Protein AF-A0A4V2X483-F1 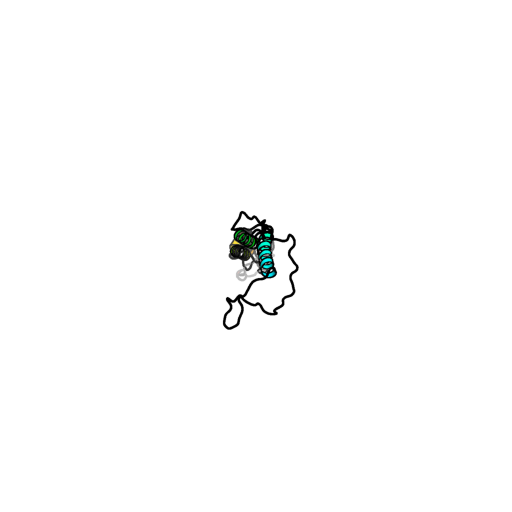(afdb_monomer)

pLDDT: mean 90.77, std 6.67, range [61.66, 98.62]

Foldseek 3Di:
DDPDDDPVDDPDDDDDDDDPDPDDDDADCDDPPGDGDDDDPNNVVVVVVVQVVLLVCQVHDDDPVDPCSSVVSVVSVVVQPDQAEDLDDDDDPRHDHDPNNVVVVVVVVVPDDDVVCVCVPPPDVPVVCVVVVCPVVVVCVVPDDDQPDDDPPHGPPDDDDDDPCNVAPDEAEDDPPDDPVVPPDDHHYDHPDDD

Organism: NCBI:txid2100167

Sequence (195 aa):
MFGLDNPSGVSVMPPITPASNPTPLWFTNGGAGLAVSYPGQEWFNIVQAELLAVLQEAGVKPDKSKLNQLAVAIKSIAAERGIELTDKLGNSSALAASQKLVSEVNDNANSKLAKSQNGADIPDKNAFVKNLGLVETVNKANNAVPSSRKINGKALSGDVNITSQDIFDEPITIPDKADLNTYRTGGIYYQPSSA

Mean predicted aligned error: 12.52 Å

Radius of gyration: 53.99 Å; Cα contacts (8 Å, |Δi|>4): 132; chains: 1; bounding box: 121×32×142 Å

Solvent-accessible surface area (backbone atoms only — not comparable to full-atom values): 12794 Å² total; per-residue (Å²): 78,52,75,85,87,53,92,89,55,73,100,61,85,74,86,82,76,80,82,88,58,99,61,93,81,77,87,43,89,39,58,99,88,45,69,62,60,75,86,55,71,65,56,55,51,48,55,50,49,54,58,43,46,49,18,54,77,39,70,43,79,66,40,81,91,47,94,54,44,64,63,52,14,54,53,46,46,57,53,75,72,47,72,47,69,31,78,65,92,80,86,64,92,71,51,43,78,27,71,68,36,53,49,52,54,50,52,57,56,68,73,50,85,53,77,90,51,74,63,70,76,50,90,54,59,66,61,49,38,47,76,71,66,40,54,63,56,52,53,50,59,78,69,52,81,57,68,86,43,58,61,96,86,43,56,66,75,58,90,79,88,83,54,71,73,78,78,33,68,83,68,44,76,50,61,91,93,62,64,70,90,73,68,80,70,92,69,50,71,47,61,96,66,88,130

Secondary structure (DSSP, 8-state):
-----STT--SSPPPPPPPS-SS-------BTTBPPP---HHHHHHHHHHHHHHHHHTTPPP-TT-S-HHHHHHHHHHHHT--EEESS----SSEEEPHHHHHHHHHHHHTSPPGGGTTTT-S-HHHHHHHTT-HHHHHHHHTPPPTT-EETTEESSS-----GGGTSPSPEEPPTT--GGG--S-S-EE-S---

Nearest PDB structures (foldseek):
  5yvq-assembly1_A  TM=8.097E-01  e=3.804E-03  Muvirus mu

Structure (mmCIF, N/CA/C/O backbone):
data_AF-A0A4V2X483-F1
#
_entry.id   AF-A0A4V2X483-F1
#
loop_
_atom_site.group_PDB
_atom_site.id
_atom_site.type_symbol
_atom_site.label_atom_id
_atom_site.label_alt_id
_atom_site.label_comp_id
_atom_site.label_asym_id
_atom_site.label_entity_id
_atom_site.label_seq_id
_atom_site.pdbx_PDB_ins_code
_atom_site.Cartn_x
_atom_site.Cartn_y
_atom_site.Cartn_z
_atom_site.occupancy
_atom_site.B_iso_or_equiv
_atom_site.auth_seq_id
_atom_site.auth_comp_id
_atom_site.auth_asym_id
_atom_site.auth_atom_id
_atom_site.pdbx_PDB_model_num
ATOM 1 N N . MET A 1 1 ? 21.240 8.396 -38.901 1.00 75.88 1 MET A N 1
ATOM 2 C CA . MET A 1 1 ? 22.440 8.278 -39.732 1.00 75.88 1 MET A CA 1
ATOM 3 C C . MET A 1 1 ? 22.017 7.512 -40.960 1.00 75.88 1 MET A C 1
ATOM 5 O O . MET A 1 1 ? 21.337 6.512 -40.793 1.00 75.88 1 MET A O 1
ATOM 9 N N . PHE A 1 2 ? 22.317 8.009 -42.154 1.00 84.12 2 PHE A N 1
ATOM 10 C CA . PHE A 1 2 ? 22.067 7.267 -43.390 1.00 84.12 2 PHE A CA 1
ATOM 11 C C . PHE A 1 2 ? 23.286 6.378 -43.695 1.00 84.12 2 PHE A C 1
ATOM 13 O O . PHE A 1 2 ? 24.373 6.667 -43.193 1.00 84.12 2 PHE A O 1
ATOM 20 N N . GLY A 1 3 ? 23.106 5.290 -44.446 1.00 84.50 3 GLY A N 1
ATOM 21 C CA . GLY A 1 3 ? 24.227 4.437 -44.865 1.00 84.50 3 GLY A CA 1
ATOM 22 C C . GLY A 1 3 ? 25.109 5.106 -45.925 1.00 84.50 3 GLY A C 1
ATOM 23 O O . GLY A 1 3 ? 24.856 6.243 -46.325 1.00 84.50 3 GLY A O 1
ATOM 24 N N . LEU A 1 4 ? 26.131 4.395 -46.404 1.00 89.31 4 LEU A N 1
ATOM 25 C CA . LEU A 1 4 ? 26.930 4.811 -47.561 1.00 89.31 4 LEU A CA 1
ATOM 26 C C . LEU A 1 4 ? 26.023 5.117 -48.774 1.00 89.31 4 LEU A C 1
ATOM 28 O O . LEU A 1 4 ? 25.390 4.218 -49.319 1.00 89.31 4 LEU A O 1
ATOM 32 N N . ASP A 1 5 ? 25.972 6.387 -49.189 1.00 88.44 5 ASP A N 1
ATOM 33 C CA . ASP A 1 5 ? 25.087 6.903 -50.251 1.00 88.44 5 ASP A CA 1
ATOM 34 C C . ASP A 1 5 ? 25.893 7.376 -51.464 1.00 88.44 5 ASP A C 1
ATOM 36 O O . ASP A 1 5 ? 25.952 8.565 -51.785 1.00 88.44 5 ASP A O 1
ATOM 40 N N . ASN A 1 6 ? 26.611 6.452 -52.097 1.00 89.75 6 ASN A N 1
ATOM 41 C CA . ASN A 1 6 ? 27.350 6.726 -53.324 1.00 89.75 6 ASN A CA 1
ATOM 42 C C . ASN A 1 6 ? 27.484 5.453 -54.188 1.00 89.75 6 ASN A C 1
ATOM 44 O O . ASN A 1 6 ? 27.211 4.349 -53.708 1.00 89.75 6 ASN A O 1
ATOM 48 N N . PRO A 1 7 ? 27.922 5.574 -55.458 1.00 92.94 7 PRO A N 1
ATOM 49 C CA . PRO A 1 7 ? 28.017 4.434 -56.373 1.00 92.94 7 PRO A CA 1
ATOM 50 C C . PRO A 1 7 ? 29.022 3.340 -55.984 1.00 92.94 7 PRO A C 1
ATOM 52 O O . PRO A 1 7 ? 29.063 2.318 -56.660 1.00 92.94 7 PRO A O 1
ATOM 55 N N . SER A 1 8 ? 29.845 3.528 -54.944 1.00 91.12 8 SER A N 1
ATOM 56 C CA . SER A 1 8 ? 30.760 2.481 -54.472 1.00 91.12 8 SER A CA 1
ATOM 57 C C . SER A 1 8 ? 30.125 1.550 -53.436 1.00 91.12 8 SER A C 1
ATOM 59 O O . SER A 1 8 ? 30.782 0.618 -52.978 1.00 91.12 8 SER A O 1
ATOM 61 N N . GLY A 1 9 ? 28.884 1.815 -53.015 1.00 88.31 9 GLY A N 1
ATOM 62 C CA . GLY A 1 9 ? 28.139 0.950 -52.106 1.00 88.31 9 GLY A CA 1
ATOM 63 C C . GLY A 1 9 ? 27.562 -0.290 -52.791 1.00 88.31 9 GLY A C 1
ATOM 64 O O . GLY A 1 9 ? 27.295 -0.302 -53.990 1.00 88.31 9 GLY A O 1
ATOM 65 N N . VAL A 1 10 ? 27.327 -1.334 -51.996 1.00 90.75 10 VAL A N 1
ATOM 66 C CA . VAL A 1 10 ? 26.599 -2.545 -52.403 1.00 90.75 10 VAL A CA 1
ATOM 67 C C . VAL A 1 10 ? 25.255 -2.611 -51.677 1.00 90.75 10 VAL A C 1
ATOM 69 O O . VAL A 1 10 ? 25.136 -2.159 -50.540 1.00 90.75 10 VAL A O 1
ATOM 72 N N . SER A 1 11 ? 24.229 -3.172 -52.323 1.00 86.88 11 SER A N 1
ATOM 73 C CA . SER A 1 11 ? 22.850 -3.188 -51.803 1.00 86.88 11 SER A CA 1
ATOM 74 C C . SER A 1 11 ? 22.588 -4.236 -50.717 1.00 86.88 11 SER A C 1
ATOM 76 O O . SER A 1 11 ? 21.537 -4.210 -50.082 1.00 86.88 11 SER A O 1
ATOM 78 N N . VAL A 1 12 ? 23.515 -5.172 -50.516 1.00 88.44 12 VAL A N 1
ATOM 79 C CA . VAL A 1 12 ? 23.430 -6.239 -49.512 1.00 88.44 12 VAL A CA 1
ATOM 80 C C . VAL A 1 12 ? 24.715 -6.224 -48.700 1.00 88.44 12 VAL A C 1
ATOM 82 O O . VAL A 1 12 ? 25.801 -6.163 -49.277 1.00 88.44 12 VAL A O 1
ATOM 85 N N . MET A 1 13 ? 24.597 -6.277 -47.370 1.00 88.88 13 MET A N 1
ATOM 86 C CA . MET A 1 13 ? 25.761 -6.347 -46.488 1.00 88.88 13 MET A CA 1
ATOM 87 C C . MET A 1 13 ? 26.577 -7.611 -46.813 1.00 88.88 13 MET A C 1
ATOM 89 O O . MET A 1 13 ? 26.014 -8.709 -46.778 1.00 88.88 13 MET A O 1
ATOM 93 N N . PRO A 1 14 ? 27.879 -7.485 -47.136 1.00 92.00 14 PRO A N 1
ATOM 94 C CA . PRO A 1 14 ? 28.738 -8.643 -47.345 1.00 92.00 14 PRO A CA 1
ATOM 95 C C . PRO A 1 14 ? 28.793 -9.541 -46.096 1.00 92.00 14 PRO A C 1
ATOM 97 O O . PRO A 1 14 ? 28.658 -9.025 -44.983 1.00 92.00 14 PRO A O 1
ATOM 100 N N . PRO A 1 15 ? 29.023 -10.859 -46.249 1.00 90.56 15 PRO A N 1
ATOM 101 C CA . PRO A 1 15 ? 29.150 -11.772 -45.114 1.00 90.56 15 PRO A CA 1
ATOM 102 C C . PRO A 1 15 ? 30.237 -11.324 -44.128 1.00 90.56 15 PRO A C 1
ATOM 104 O O . PRO A 1 15 ? 31.311 -10.903 -44.554 1.00 90.56 15 PRO A O 1
ATOM 107 N N . ILE A 1 16 ? 29.962 -11.452 -42.826 1.00 87.94 16 ILE A N 1
ATOM 108 C CA . ILE A 1 16 ? 30.952 -11.231 -41.763 1.00 87.94 16 ILE A CA 1
ATOM 109 C C . ILE A 1 16 ? 31.746 -12.525 -41.571 1.00 87.94 16 ILE A C 1
ATOM 111 O O . ILE A 1 16 ? 31.166 -13.588 -41.334 1.00 87.94 16 ILE A O 1
ATOM 115 N N . THR A 1 17 ? 33.066 -12.444 -41.683 1.00 88.50 17 THR A N 1
ATOM 116 C CA . THR A 1 17 ? 33.975 -13.568 -41.459 1.00 88.50 17 THR A CA 1
ATOM 117 C C . THR A 1 17 ? 34.169 -13.855 -39.961 1.00 88.50 17 THR A C 1
ATOM 119 O O . THR A 1 17 ? 33.979 -12.970 -39.122 1.00 88.50 17 THR A O 1
ATOM 122 N N . PRO A 1 18 ? 34.520 -15.098 -39.571 1.00 85.94 18 PRO A N 1
ATOM 123 C CA . PRO A 1 18 ? 34.780 -15.429 -38.172 1.00 85.94 18 PRO A CA 1
ATOM 124 C C . PRO A 1 18 ? 35.914 -14.597 -37.561 1.00 85.94 18 PRO A C 1
ATOM 126 O O . PRO A 1 18 ? 36.892 -14.256 -38.230 1.00 85.94 18 PRO A O 1
ATOM 129 N N . ALA A 1 19 ? 35.815 -14.332 -36.255 1.00 83.50 19 ALA A N 1
ATOM 130 C CA . ALA A 1 19 ? 36.838 -13.597 -35.522 1.00 83.50 19 ALA A CA 1
ATOM 131 C C . ALA A 1 19 ? 38.208 -14.279 -35.666 1.00 83.50 19 ALA A C 1
ATOM 133 O O . ALA A 1 19 ? 38.403 -15.418 -35.247 1.00 83.50 19 ALA A O 1
ATOM 134 N N . SER A 1 20 ? 39.163 -13.560 -36.255 1.00 83.12 20 SER A N 1
ATOM 135 C CA . SER A 1 20 ? 40.529 -14.061 -36.456 1.00 83.12 20 SER A CA 1
ATOM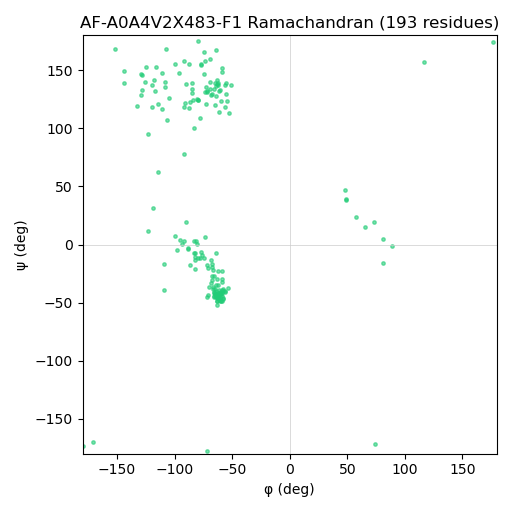 136 C C . SER A 1 20 ? 41.412 -13.906 -35.212 1.00 83.12 20 SER A C 1
ATOM 138 O O . SER A 1 20 ? 42.407 -14.610 -35.077 1.00 83.12 20 SER A O 1
ATOM 140 N N . ASN A 1 21 ? 41.051 -13.000 -34.295 1.00 85.00 21 ASN A N 1
ATOM 141 C CA . ASN A 1 21 ? 41.757 -12.775 -33.035 1.00 85.00 21 ASN A CA 1
ATOM 142 C C . ASN A 1 21 ? 40.828 -13.105 -31.854 1.00 85.00 21 ASN A C 1
ATOM 144 O O . ASN A 1 21 ? 39.698 -12.616 -31.831 1.00 85.00 21 ASN A O 1
ATOM 148 N N . PRO A 1 22 ? 41.284 -13.883 -30.856 1.00 85.06 22 PRO A N 1
ATOM 149 C CA . PRO A 1 22 ? 40.487 -14.216 -29.672 1.00 85.06 22 PRO A CA 1
ATOM 150 C C . PRO A 1 22 ? 40.357 -13.044 -28.685 1.00 85.06 22 PRO A C 1
ATOM 152 O O . PRO A 1 22 ? 39.556 -13.107 -27.755 1.00 85.06 22 PRO A O 1
ATOM 155 N N . THR A 1 23 ? 41.141 -11.979 -28.869 1.00 87.56 23 THR A N 1
ATOM 156 C CA . THR A 1 23 ? 41.127 -10.765 -28.049 1.00 87.56 23 THR A CA 1
ATOM 157 C C . THR A 1 23 ? 41.011 -9.513 -28.927 1.00 87.56 23 THR A C 1
ATOM 159 O O . THR A 1 23 ? 41.544 -9.494 -30.041 1.00 87.56 23 THR A O 1
ATOM 162 N N . PRO A 1 24 ? 40.335 -8.448 -28.452 1.00 89.19 24 PRO A N 1
ATOM 163 C CA . PRO A 1 24 ? 40.265 -7.185 -29.180 1.00 89.19 24 PRO A CA 1
ATOM 164 C C . PRO A 1 24 ? 41.648 -6.557 -29.384 1.00 89.19 24 PRO A C 1
ATOM 166 O O . PRO A 1 24 ? 42.423 -6.413 -28.436 1.00 89.19 24 PRO A O 1
ATOM 169 N N . LEU A 1 25 ? 41.930 -6.141 -30.619 1.00 89.12 25 LEU A N 1
ATOM 170 C CA . LEU A 1 25 ? 43.090 -5.319 -30.965 1.00 89.12 25 LEU A CA 1
ATOM 171 C C . LEU A 1 25 ? 42.673 -3.849 -31.092 1.00 89.12 25 LEU A C 1
ATOM 173 O O . LEU A 1 25 ? 41.520 -3.544 -31.397 1.00 89.12 25 LEU A O 1
ATOM 177 N N . TRP A 1 26 ? 43.626 -2.941 -30.890 1.00 90.06 26 TRP A N 1
ATOM 178 C CA . TRP A 1 26 ? 43.411 -1.492 -30.934 1.00 90.06 26 TRP A CA 1
ATOM 179 C C . TRP A 1 26 ? 44.210 -0.851 -32.070 1.00 90.06 26 TRP A C 1
ATOM 181 O O . TRP A 1 26 ? 45.256 -1.367 -32.467 1.00 90.06 26 TRP A O 1
ATOM 191 N N . PHE A 1 27 ? 43.729 0.285 -32.584 1.00 92.75 27 PHE A N 1
ATOM 192 C CA . PHE A 1 27 ? 44.427 1.036 -33.629 1.00 92.75 27 PHE A CA 1
ATOM 193 C C . PHE A 1 27 ? 45.791 1.548 -33.139 1.00 92.75 27 PHE A C 1
ATOM 195 O O . PHE A 1 27 ? 45.907 2.072 -32.032 1.00 92.75 27 PHE A O 1
ATOM 202 N N . THR A 1 28 ? 46.809 1.451 -33.995 1.00 92.50 28 THR A N 1
ATOM 203 C CA . THR A 1 28 ? 48.135 2.045 -33.799 1.00 92.50 28 THR A CA 1
ATOM 204 C C . THR A 1 28 ? 48.547 2.875 -35.017 1.00 92.50 28 THR A C 1
ATOM 206 O O . THR A 1 28 ? 48.259 2.515 -36.160 1.00 92.50 28 THR A O 1
ATOM 209 N N . ASN A 1 29 ? 49.278 3.966 -34.771 1.00 92.19 29 ASN A N 1
ATOM 210 C CA . ASN A 1 29 ? 49.939 4.765 -35.811 1.00 92.19 29 ASN A CA 1
ATOM 211 C C . ASN A 1 29 ? 51.184 4.063 -36.394 1.00 92.19 29 ASN A C 1
ATOM 213 O O . ASN A 1 29 ? 51.929 4.669 -37.161 1.00 92.19 29 ASN A O 1
ATOM 217 N N . GLY A 1 30 ? 51.435 2.806 -36.017 1.00 88.56 30 GLY A N 1
ATOM 218 C CA . GLY A 1 30 ? 52.672 2.097 -36.320 1.00 88.56 30 GLY A CA 1
ATOM 219 C C . GLY A 1 30 ? 53.847 2.578 -35.460 1.00 88.56 30 GLY A C 1
ATOM 220 O O . GLY A 1 30 ? 53.679 3.340 -34.507 1.00 88.56 30 GLY A O 1
ATOM 221 N N . GLY A 1 31 ? 55.050 2.106 -35.789 1.00 87.00 31 GLY A N 1
ATOM 222 C CA . GLY A 1 31 ? 56.294 2.426 -35.076 1.00 87.00 31 GLY A CA 1
ATOM 223 C C . GLY A 1 31 ? 56.946 1.200 -34.433 1.00 87.00 31 GLY A C 1
ATOM 224 O O . GLY A 1 31 ? 56.295 0.183 -34.219 1.00 87.00 31 GLY A O 1
ATOM 225 N N . ALA A 1 32 ? 58.260 1.272 -34.181 1.00 83.56 32 ALA A N 1
ATOM 226 C CA . ALA A 1 32 ? 59.061 0.167 -33.631 1.00 83.56 32 ALA A CA 1
ATOM 227 C C . ALA A 1 32 ? 58.853 -1.191 -34.350 1.00 83.56 32 ALA A C 1
ATOM 229 O O . ALA A 1 32 ? 58.812 -2.241 -33.717 1.00 83.56 32 ALA A O 1
ATOM 230 N N . GLY A 1 33 ? 58.703 -1.169 -35.681 1.00 86.25 33 GLY A N 1
ATOM 231 C CA . GLY A 1 33 ? 58.476 -2.367 -36.502 1.00 86.25 33 GLY A CA 1
ATOM 232 C C . GLY A 1 33 ? 57.007 -2.765 -36.697 1.00 86.25 33 GLY A C 1
ATOM 233 O O . GLY A 1 33 ? 56.739 -3.713 -37.429 1.00 86.25 33 GLY A O 1
ATOM 234 N N . LEU A 1 34 ? 56.052 -2.041 -36.106 1.00 88.62 34 LEU A N 1
ATOM 235 C CA . LEU A 1 34 ? 54.621 -2.245 -36.338 1.00 88.62 34 LEU A CA 1
ATOM 236 C C . LEU A 1 34 ? 54.116 -1.391 -37.506 1.00 88.62 34 LEU A C 1
ATOM 238 O O . LEU A 1 34 ? 54.456 -0.210 -37.626 1.00 88.62 34 LEU A O 1
ATOM 242 N N . ALA A 1 35 ? 53.268 -1.990 -38.341 1.00 90.81 35 ALA A N 1
ATOM 243 C CA . ALA A 1 35 ? 52.545 -1.289 -39.394 1.00 90.81 35 ALA A CA 1
ATOM 244 C C . ALA A 1 35 ? 51.407 -0.430 -38.818 1.00 90.81 35 ALA A C 1
ATOM 246 O O . ALA A 1 35 ? 50.902 -0.683 -37.723 1.00 90.81 35 ALA A O 1
ATOM 247 N N . VAL A 1 36 ? 50.988 0.573 -39.589 1.00 93.50 36 VAL A N 1
ATOM 248 C CA . VAL A 1 36 ? 49.792 1.373 -39.298 1.00 93.50 36 VAL A CA 1
ATOM 249 C C . VAL A 1 36 ? 48.553 0.481 -39.371 1.00 93.50 36 VAL A C 1
ATOM 251 O O . VAL A 1 36 ? 48.406 -0.316 -40.300 1.00 93.50 36 VAL A O 1
ATOM 254 N N . SER A 1 37 ? 47.640 0.629 -38.414 1.00 93.38 37 SER A N 1
ATOM 255 C CA . SER A 1 37 ? 46.343 -0.045 -38.464 1.00 93.38 37 SER A CA 1
ATOM 256 C C . SER A 1 37 ? 45.429 0.588 -39.513 1.00 93.38 37 SER A C 1
ATOM 258 O O . SER A 1 37 ? 45.280 1.807 -39.554 1.00 93.38 37 SER A O 1
ATOM 260 N N . TYR A 1 38 ? 44.746 -0.235 -40.307 1.00 89.31 38 TYR A N 1
ATOM 261 C CA . TYR A 1 38 ? 43.700 0.209 -41.226 1.00 89.31 38 TYR A CA 1
ATOM 262 C C . TYR A 1 38 ? 42.432 -0.639 -41.027 1.00 89.31 38 TYR A C 1
ATOM 264 O O . TYR A 1 38 ? 42.512 -1.869 -41.005 1.00 89.31 38 TYR A O 1
ATOM 272 N N . PRO A 1 39 ? 41.256 -0.018 -40.846 1.00 90.56 39 PRO A N 1
ATOM 273 C CA . PRO A 1 39 ? 39.997 -0.748 -40.757 1.00 90.56 39 PRO A CA 1
ATOM 274 C C . PRO A 1 39 ? 39.578 -1.274 -42.137 1.00 90.56 39 PRO A C 1
ATOM 276 O O . PRO A 1 39 ? 39.568 -0.538 -43.123 1.00 90.56 39 PRO A O 1
ATOM 279 N N . GLY A 1 40 ? 39.219 -2.556 -42.203 1.00 90.06 40 GLY A N 1
ATOM 280 C CA . GLY A 1 40 ? 38.626 -3.163 -43.396 1.00 90.06 40 GLY A CA 1
ATOM 281 C C . GLY A 1 40 ? 37.132 -2.855 -43.537 1.00 90.06 40 GLY A C 1
ATOM 282 O O . GLY A 1 40 ? 36.508 -2.287 -42.638 1.00 90.06 40 GLY A O 1
ATOM 283 N N . GLN A 1 41 ? 36.534 -3.293 -44.650 1.00 90.38 41 GLN A N 1
ATOM 284 C CA . GLN A 1 41 ? 35.101 -3.103 -44.921 1.00 90.38 41 GLN A CA 1
ATOM 285 C C . GLN A 1 41 ? 34.197 -3.625 -43.794 1.00 90.38 41 GLN A C 1
ATOM 287 O O . GLN A 1 41 ? 33.182 -3.007 -43.491 1.00 90.38 41 GLN A O 1
ATOM 292 N N . GLU A 1 42 ? 34.558 -4.746 -43.161 1.00 91.19 42 GLU A N 1
ATOM 293 C CA . GLU A 1 42 ? 33.745 -5.371 -42.115 1.00 91.19 42 GLU A CA 1
ATOM 294 C C . GLU A 1 42 ? 33.631 -4.458 -40.902 1.00 91.19 42 GLU A C 1
ATOM 296 O O . GLU A 1 42 ? 32.534 -4.258 -40.397 1.00 91.19 42 GLU A O 1
ATOM 301 N N . TRP A 1 43 ? 34.737 -3.831 -40.495 1.00 90.88 43 TRP A N 1
ATOM 302 C CA . TRP A 1 43 ? 34.749 -2.897 -39.373 1.00 90.88 43 TRP A CA 1
ATOM 303 C C . TRP A 1 43 ? 33.788 -1.729 -39.620 1.00 90.88 43 TRP A C 1
ATOM 305 O O . TRP A 1 43 ? 32.940 -1.430 -38.780 1.00 90.88 43 TRP A O 1
ATOM 315 N N . PHE A 1 44 ? 33.860 -1.108 -40.802 1.00 92.38 44 PHE A N 1
ATOM 316 C CA . PHE A 1 44 ? 32.975 0.004 -41.154 1.00 92.38 44 PHE A CA 1
ATOM 317 C C . PHE A 1 44 ? 31.513 -0.422 -41.274 1.00 92.38 44 PHE A C 1
ATOM 319 O O . PHE A 1 44 ? 30.632 0.282 -40.783 1.00 92.38 44 PHE A O 1
ATOM 326 N N . ASN A 1 45 ? 31.248 -1.577 -41.888 1.00 93.31 45 ASN A N 1
ATOM 327 C CA . ASN A 1 45 ? 29.890 -2.086 -42.045 1.00 93.31 45 ASN A CA 1
ATOM 328 C C . ASN A 1 45 ? 29.266 -2.458 -40.696 1.00 93.31 45 ASN A C 1
ATOM 330 O O . ASN A 1 45 ? 28.090 -2.173 -40.492 1.00 93.31 45 ASN A O 1
ATOM 334 N N . ILE A 1 46 ? 30.039 -3.033 -39.768 1.00 92.81 46 ILE A N 1
ATOM 335 C CA . ILE A 1 46 ? 29.587 -3.336 -38.403 1.00 92.81 46 ILE A CA 1
ATOM 336 C C . ILE A 1 46 ? 29.242 -2.041 -37.670 1.00 92.81 46 ILE A C 1
ATOM 338 O O . ILE A 1 46 ? 28.125 -1.903 -37.186 1.00 92.81 46 ILE A O 1
ATOM 342 N N . VAL A 1 47 ? 30.141 -1.051 -37.653 1.00 93.94 47 VAL A N 1
ATOM 343 C CA . VAL A 1 47 ? 29.865 0.243 -37.002 1.00 93.94 47 VAL A CA 1
ATOM 344 C C . VAL A 1 47 ? 28.638 0.924 -37.615 1.00 93.94 47 VAL A C 1
ATOM 346 O O . VAL A 1 47 ? 27.798 1.457 -36.891 1.00 93.94 47 VAL A O 1
ATOM 349 N N . GLN A 1 48 ? 28.491 0.883 -38.942 1.00 93.31 48 GLN A N 1
ATOM 350 C CA . GLN A 1 48 ? 27.306 1.409 -39.617 1.00 93.31 48 GLN A CA 1
ATOM 351 C C . GLN A 1 48 ? 26.035 0.664 -39.187 1.00 93.31 48 GLN A C 1
ATOM 353 O O . GLN A 1 48 ? 25.030 1.312 -38.895 1.00 93.31 48 GLN A O 1
ATOM 358 N N . ALA A 1 49 ? 26.069 -0.669 -39.149 1.00 93.38 49 ALA A N 1
ATOM 359 C CA . ALA A 1 49 ? 24.937 -1.500 -38.759 1.00 93.38 49 ALA A CA 1
ATOM 360 C C . ALA A 1 49 ? 24.521 -1.253 -37.302 1.00 93.38 49 ALA A C 1
ATOM 362 O O . ALA A 1 49 ? 23.341 -1.032 -37.057 1.00 93.38 49 ALA A O 1
ATOM 363 N N . GLU A 1 50 ? 25.470 -1.187 -36.364 1.00 95.69 50 GLU A N 1
ATOM 364 C CA . GLU A 1 50 ? 25.221 -0.872 -34.948 1.00 95.69 50 GLU A CA 1
ATOM 365 C C . GLU A 1 50 ? 24.537 0.494 -34.788 1.00 95.69 50 GLU A C 1
ATOM 367 O O . GLU A 1 50 ? 23.515 0.639 -34.117 1.00 95.69 50 GLU A O 1
ATOM 372 N N . LEU A 1 51 ? 25.043 1.517 -35.478 1.00 95.44 51 LEU A N 1
ATOM 373 C CA . LEU A 1 51 ? 24.463 2.858 -35.423 1.00 95.44 51 LEU A CA 1
ATOM 374 C C . LEU A 1 51 ? 23.079 2.936 -36.094 1.00 95.44 51 LEU A C 1
ATOM 376 O O . LEU A 1 51 ? 22.226 3.703 -35.644 1.00 95.44 51 LEU A O 1
ATOM 380 N N . LEU A 1 52 ? 22.833 2.160 -37.155 1.00 94.94 52 LEU A N 1
ATOM 381 C CA . LEU A 1 52 ? 21.506 2.028 -37.767 1.00 94.94 52 LEU A CA 1
ATOM 382 C C . LEU A 1 52 ? 20.536 1.249 -36.867 1.00 94.94 52 LEU A C 1
ATOM 384 O O . LEU A 1 52 ? 19.366 1.624 -36.790 1.00 94.94 52 LEU A O 1
ATOM 388 N N . ALA A 1 53 ? 21.012 0.227 -36.155 1.00 95.44 53 ALA A N 1
ATOM 389 C CA . ALA A 1 53 ? 20.218 -0.551 -35.210 1.00 95.44 53 ALA A CA 1
ATOM 390 C C . ALA A 1 53 ? 19.733 0.315 -34.038 1.00 95.44 53 ALA A C 1
ATOM 392 O O . ALA A 1 53 ? 18.562 0.245 -33.680 1.00 95.44 53 ALA A O 1
ATOM 393 N N . VAL A 1 54 ? 20.573 1.219 -33.514 1.00 95.81 54 VAL A N 1
ATOM 394 C CA . VAL A 1 54 ? 20.153 2.201 -32.490 1.00 95.81 54 VAL A CA 1
ATOM 395 C C . VAL A 1 54 ? 19.001 3.080 -32.988 1.00 95.81 54 VAL A C 1
ATOM 397 O O . VAL A 1 54 ? 18.068 3.377 -32.245 1.00 95.81 54 VAL A O 1
ATOM 400 N N . LEU A 1 55 ? 19.041 3.500 -34.254 1.00 95.69 55 LEU A N 1
ATOM 401 C CA . LEU A 1 55 ? 17.948 4.256 -34.866 1.00 95.69 55 LEU A CA 1
ATOM 402 C C . LEU A 1 55 ? 16.673 3.418 -34.998 1.00 95.69 55 LEU A C 1
ATOM 404 O O . LEU A 1 55 ? 15.592 3.915 -34.690 1.00 95.69 55 LEU A O 1
ATOM 408 N N . GLN A 1 56 ? 16.806 2.169 -35.448 1.00 94.31 56 GLN A N 1
ATOM 409 C CA . GLN A 1 56 ? 15.691 1.239 -35.606 1.00 94.31 56 GLN A CA 1
ATOM 410 C C . GLN A 1 56 ? 14.996 0.951 -34.272 1.00 94.31 56 GLN A C 1
ATOM 412 O O . GLN A 1 56 ? 13.771 1.034 -34.218 1.00 94.31 56 GLN A O 1
ATOM 417 N N . GLU A 1 57 ? 15.764 0.671 -33.217 1.00 93.62 57 GLU A N 1
ATOM 418 C CA . GLU A 1 57 ? 15.257 0.449 -31.855 1.00 93.62 57 GLU A CA 1
ATOM 419 C C . GLU A 1 57 ? 14.441 1.654 -31.370 1.00 93.62 57 GLU A C 1
ATOM 421 O O . GLU A 1 57 ? 13.369 1.497 -30.803 1.00 93.62 57 GLU A O 1
ATOM 426 N N . ALA A 1 58 ? 14.902 2.869 -31.672 1.00 93.06 58 ALA A N 1
ATOM 427 C CA . ALA A 1 58 ? 14.205 4.105 -31.329 1.00 93.06 58 ALA A CA 1
ATOM 428 C C . ALA A 1 58 ? 13.064 4.497 -32.294 1.00 93.06 58 ALA A C 1
ATOM 430 O O . ALA A 1 58 ? 12.536 5.608 -32.196 1.00 93.06 58 ALA A O 1
ATOM 431 N N . GLY A 1 59 ? 12.750 3.675 -33.303 1.00 93.25 59 GLY A N 1
ATOM 432 C CA . GLY A 1 59 ? 11.759 3.993 -34.338 1.00 93.25 59 GLY A CA 1
ATOM 433 C C . GLY A 1 59 ? 12.132 5.169 -35.260 1.00 93.25 59 GLY A C 1
ATOM 434 O O . GLY A 1 59 ? 11.279 5.703 -35.973 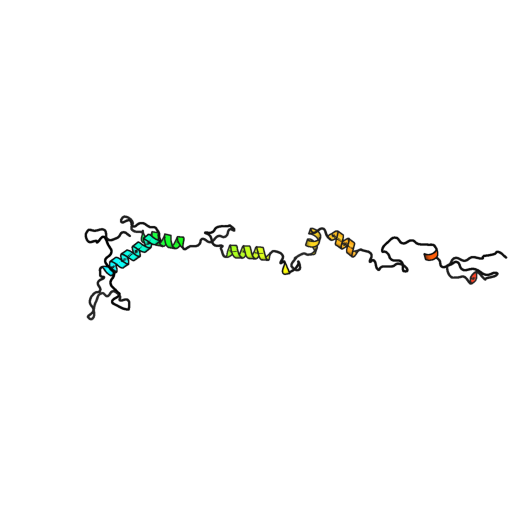1.00 93.25 59 GLY A O 1
ATOM 435 N N . VAL A 1 60 ? 13.397 5.597 -35.276 1.00 95.00 60 VAL A N 1
ATOM 436 C CA . VAL A 1 60 ? 13.889 6.722 -36.082 1.00 95.00 60 VAL A CA 1
ATOM 437 C C . VAL A 1 60 ? 14.301 6.230 -37.467 1.00 95.00 60 VAL A C 1
ATOM 439 O O . VAL A 1 60 ? 15.258 5.473 -37.622 1.00 95.00 60 VAL A O 1
ATOM 442 N N . LYS A 1 61 ? 13.626 6.710 -38.516 1.00 95.12 61 LYS A N 1
ATOM 443 C CA . LYS A 1 61 ? 14.016 6.408 -39.901 1.00 95.12 61 LYS A CA 1
ATOM 444 C C . LYS A 1 61 ? 15.311 7.146 -40.286 1.00 95.12 61 LYS A C 1
ATOM 446 O O . LYS A 1 61 ? 15.378 8.360 -40.089 1.00 95.12 61 LYS A O 1
ATOM 451 N N . PRO A 1 62 ? 16.305 6.457 -40.881 1.00 96.06 62 PRO A N 1
ATOM 452 C CA . PRO A 1 62 ? 17.490 7.088 -41.456 1.00 96.06 62 PRO A CA 1
ATOM 453 C C . PRO A 1 62 ? 17.164 8.185 -42.480 1.00 96.06 62 PRO A C 1
ATOM 455 O O . PRO A 1 62 ? 16.526 7.928 -43.496 1.00 96.06 62 PRO A O 1
ATOM 458 N N . ASP A 1 63 ? 17.664 9.397 -42.246 1.00 94.81 63 ASP A N 1
ATOM 459 C CA . ASP A 1 63 ? 17.513 10.555 -43.136 1.00 94.81 63 ASP A CA 1
ATOM 460 C C . ASP A 1 63 ? 18.863 11.255 -43.343 1.00 94.81 63 ASP A C 1
ATOM 462 O O . ASP A 1 63 ? 19.475 11.751 -42.395 1.00 94.81 63 ASP A O 1
ATOM 466 N N . LYS A 1 64 ? 19.348 11.320 -44.585 1.00 91.94 64 LYS A N 1
ATOM 467 C CA . LYS A 1 64 ? 20.657 11.912 -44.900 1.00 91.94 64 LYS A CA 1
ATOM 468 C C . LYS A 1 64 ? 20.734 13.425 -44.676 1.00 91.94 64 LYS A C 1
ATOM 470 O O . LYS A 1 64 ? 21.827 13.968 -44.570 1.00 91.94 64 LYS A O 1
ATOM 475 N N . SER A 1 65 ? 19.594 14.106 -44.564 1.00 95.00 65 SER A N 1
ATOM 476 C CA . SER A 1 65 ? 19.525 15.545 -44.293 1.00 95.00 65 SER A CA 1
ATOM 477 C C . SER A 1 65 ? 19.663 15.902 -42.804 1.00 95.00 65 SER A C 1
ATOM 479 O O . SER A 1 65 ? 19.746 17.081 -42.456 1.00 95.00 65 SER A O 1
ATOM 481 N N . LYS A 1 66 ? 19.679 14.911 -41.898 1.00 94.50 66 LYS A N 1
ATOM 482 C CA . LYS A 1 66 ? 19.651 15.121 -40.440 1.00 94.50 66 LYS A CA 1
ATOM 483 C C . LYS A 1 66 ? 20.944 14.658 -39.770 1.00 94.50 66 LYS A C 1
ATOM 485 O O . LYS A 1 66 ? 21.265 13.470 -39.779 1.00 94.50 66 LYS A O 1
ATOM 490 N N . LEU A 1 67 ? 21.629 15.571 -39.082 1.00 94.62 67 LEU A N 1
ATOM 491 C CA . LEU A 1 67 ? 22.922 15.310 -38.424 1.00 94.62 67 LEU A CA 1
ATOM 492 C C . LEU A 1 67 ? 22.821 14.935 -36.933 1.00 94.62 67 LEU A C 1
ATOM 494 O O . LEU A 1 67 ? 23.836 14.756 -36.272 1.00 94.62 67 LEU A O 1
ATOM 498 N N . ASN A 1 68 ? 21.612 14.804 -36.382 1.00 95.81 68 ASN A N 1
ATOM 499 C CA . ASN A 1 68 ? 21.382 14.578 -34.948 1.00 95.81 68 ASN A CA 1
ATOM 500 C C . ASN A 1 68 ? 20.574 13.306 -34.634 1.00 95.81 68 ASN A C 1
ATOM 502 O O . ASN A 1 68 ? 20.127 13.124 -33.505 1.00 95.81 68 ASN A O 1
ATOM 506 N N . GLN A 1 69 ? 20.371 12.419 -35.609 1.00 96.31 69 GLN A N 1
ATOM 507 C CA . GLN A 1 69 ? 19.463 11.274 -35.461 1.00 96.31 69 GLN A CA 1
ATOM 508 C C . GLN A 1 69 ? 19.884 10.294 -34.361 1.00 96.31 69 GLN A C 1
ATOM 510 O O . GLN A 1 69 ? 19.020 9.751 -33.688 1.00 96.31 69 GLN A O 1
ATOM 515 N N . LEU A 1 70 ? 21.190 10.091 -34.151 1.00 95.62 70 LEU A N 1
ATOM 516 C CA . LEU A 1 70 ? 21.686 9.236 -33.067 1.00 95.62 70 LEU A CA 1
ATOM 517 C C . LEU A 1 70 ? 21.327 9.822 -31.695 1.00 95.62 70 LEU A C 1
ATOM 519 O O . LEU A 1 70 ? 20.858 9.111 -30.814 1.00 95.62 70 LEU A O 1
ATOM 523 N N . ALA A 1 71 ? 21.481 11.138 -31.535 1.00 95.12 71 ALA A N 1
ATOM 524 C CA . ALA A 1 71 ? 21.100 11.827 -30.308 1.00 95.12 71 ALA A CA 1
ATOM 525 C C . ALA A 1 71 ? 19.582 11.776 -30.069 1.00 95.12 71 ALA A C 1
ATOM 527 O O . ALA A 1 71 ? 19.154 11.629 -28.929 1.00 95.12 71 ALA A O 1
ATOM 528 N N . VAL A 1 72 ? 18.771 11.885 -31.129 1.00 94.56 72 VAL A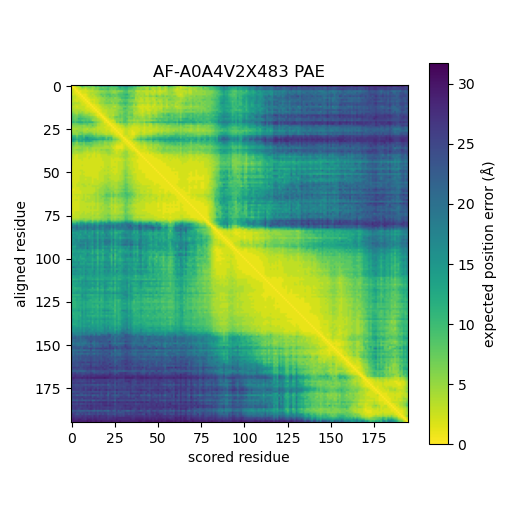 N 1
ATOM 529 C CA . VAL A 1 72 ? 17.311 11.709 -31.043 1.00 94.56 72 VAL A CA 1
ATOM 530 C C . VAL A 1 72 ? 16.970 10.281 -30.620 1.00 94.56 72 VAL A C 1
ATOM 532 O O . VAL A 1 72 ? 16.218 10.107 -29.671 1.00 94.56 72 VAL A O 1
ATOM 535 N N . ALA A 1 73 ? 17.575 9.277 -31.257 1.00 94.56 73 ALA A N 1
ATOM 536 C CA . ALA A 1 73 ? 17.325 7.871 -30.961 1.00 94.56 73 ALA A CA 1
ATOM 537 C C . ALA A 1 73 ? 17.651 7.508 -29.502 1.00 94.56 73 ALA A C 1
ATOM 539 O O . ALA A 1 73 ? 16.813 6.947 -28.801 1.00 94.56 73 ALA A O 1
ATOM 540 N N . ILE A 1 74 ? 18.830 7.907 -29.008 1.00 92.12 74 ILE A N 1
ATOM 541 C CA . ILE A 1 74 ? 19.246 7.659 -27.618 1.00 92.12 74 ILE A CA 1
ATOM 542 C C . ILE A 1 74 ? 18.286 8.327 -26.625 1.00 92.12 74 ILE A C 1
ATOM 544 O O . ILE A 1 74 ? 17.934 7.722 -25.615 1.00 92.12 74 ILE A O 1
ATOM 548 N N . LYS A 1 75 ? 17.832 9.557 -26.911 1.00 88.25 75 LYS A N 1
ATOM 549 C CA . LYS A 1 75 ? 16.839 10.243 -26.069 1.00 88.25 75 LYS A CA 1
ATOM 550 C C . LYS A 1 75 ? 15.514 9.484 -26.020 1.00 88.25 75 LYS A C 1
ATOM 552 O O . LYS A 1 75 ? 14.964 9.347 -24.933 1.00 88.25 75 LYS A O 1
ATOM 557 N N . SER A 1 76 ? 15.027 8.986 -27.157 1.00 87.50 76 SER A N 1
ATOM 558 C CA . SER A 1 76 ? 13.788 8.200 -27.212 1.00 87.50 76 SER A CA 1
ATOM 559 C C . SER A 1 76 ? 13.909 6.896 -26.424 1.00 87.50 76 SER A C 1
ATOM 561 O O . SER A 1 76 ? 13.079 6.637 -25.561 1.00 87.50 76 SER A O 1
ATOM 563 N N . ILE A 1 77 ? 14.985 6.129 -26.633 1.00 88.19 77 ILE A N 1
ATOM 564 C CA . ILE A 1 77 ? 15.227 4.867 -25.912 1.00 88.19 77 ILE A CA 1
ATOM 565 C C . ILE A 1 77 ? 15.295 5.112 -24.399 1.00 88.19 77 ILE A C 1
ATOM 567 O O . ILE A 1 77 ? 14.695 4.377 -23.618 1.00 88.19 77 ILE A O 1
ATOM 571 N N . ALA A 1 78 ? 16.002 6.158 -23.966 1.00 81.75 78 ALA A N 1
ATOM 572 C CA . ALA A 1 78 ? 16.094 6.502 -22.550 1.00 81.75 78 ALA A CA 1
ATOM 573 C C . ALA A 1 78 ? 14.734 6.905 -21.948 1.00 81.75 78 ALA A C 1
ATOM 575 O O . ALA A 1 78 ? 14.469 6.583 -20.792 1.00 81.75 78 ALA A O 1
ATOM 576 N N . ALA A 1 79 ? 13.872 7.577 -22.720 1.00 75.88 79 ALA A N 1
ATOM 577 C CA . ALA A 1 79 ? 12.529 7.954 -22.287 1.00 75.88 79 ALA A CA 1
ATOM 578 C C . ALA A 1 79 ? 11.588 6.741 -22.177 1.00 75.88 79 ALA A C 1
ATOM 580 O O . ALA A 1 79 ? 10.895 6.607 -21.177 1.00 75.88 79 ALA A O 1
ATOM 581 N N . GLU A 1 80 ? 11.609 5.819 -23.145 1.00 69.69 80 GLU A N 1
ATOM 582 C CA . GLU A 1 80 ? 10.773 4.604 -23.136 1.00 69.69 80 GLU A CA 1
ATOM 583 C C . GLU A 1 80 ? 11.149 3.614 -22.024 1.00 69.69 80 GLU A C 1
ATOM 585 O O . GLU A 1 80 ? 10.309 2.858 -21.537 1.00 69.69 80 GLU A O 1
ATOM 590 N N . ARG A 1 81 ? 12.414 3.618 -21.589 1.00 65.31 81 ARG A N 1
ATOM 591 C CA . ARG A 1 81 ? 12.887 2.813 -20.450 1.00 65.31 81 ARG A CA 1
ATOM 592 C C . ARG A 1 81 ? 12.617 3.476 -19.092 1.00 65.31 81 ARG A C 1
ATOM 594 O O . ARG A 1 81 ? 12.835 2.839 -18.062 1.00 65.31 81 ARG A O 1
ATOM 601 N N . GLY A 1 82 ? 12.147 4.725 -19.067 1.00 66.19 82 GLY A N 1
ATOM 602 C CA . GLY A 1 82 ? 11.737 5.417 -17.851 1.00 66.19 82 GLY A CA 1
ATOM 603 C C . GLY A 1 82 ? 10.310 5.042 -17.476 1.00 66.19 82 GLY A C 1
ATOM 604 O O . GLY A 1 82 ? 9.365 5.593 -18.028 1.00 66.19 82 GLY A O 1
ATOM 605 N N . ILE A 1 83 ? 10.130 4.128 -16.519 1.00 71.94 83 ILE A N 1
ATOM 606 C CA . ILE A 1 83 ? 8.817 3.971 -15.886 1.00 71.94 83 ILE A CA 1
ATOM 607 C C . ILE A 1 83 ? 8.495 5.301 -15.198 1.00 71.94 83 ILE A C 1
ATOM 609 O O . ILE A 1 83 ? 9.185 5.694 -1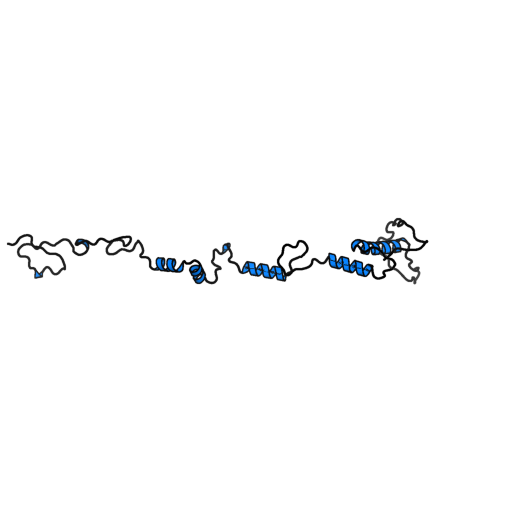4.255 1.00 71.94 83 ILE A O 1
ATOM 613 N N . GLU A 1 84 ? 7.477 6.010 -15.675 1.00 83.12 84 GLU A N 1
ATOM 614 C CA . GLU A 1 84 ? 7.045 7.250 -15.039 1.00 83.12 84 GLU A CA 1
ATOM 615 C C . GLU A 1 84 ? 6.519 6.948 -13.627 1.00 83.12 84 GLU A C 1
ATOM 617 O O . GLU A 1 84 ? 5.675 6.068 -13.422 1.00 83.12 84 GLU A O 1
ATOM 622 N N . LEU A 1 85 ? 7.040 7.674 -12.636 1.00 90.38 85 LEU A N 1
ATOM 623 C CA . LEU A 1 85 ? 6.576 7.578 -11.256 1.00 90.38 85 LEU A CA 1
ATOM 624 C C . LEU A 1 85 ? 5.357 8.479 -11.046 1.00 90.38 85 LEU A C 1
ATOM 626 O O . LEU A 1 85 ? 5.334 9.625 -11.494 1.00 90.38 85 LEU A O 1
ATOM 630 N N . THR A 1 86 ? 4.366 7.987 -10.307 1.00 90.69 86 THR A N 1
ATOM 631 C CA . THR A 1 86 ? 3.179 8.755 -9.915 1.00 90.69 86 THR A CA 1
ATOM 632 C C . THR A 1 86 ? 3.049 8.870 -8.399 1.00 90.69 86 THR A C 1
ATOM 634 O O . THR A 1 86 ? 3.205 7.893 -7.667 1.00 90.69 86 THR A O 1
ATOM 637 N N . ASP A 1 87 ? 2.691 10.073 -7.947 1.00 94.31 87 ASP A N 1
ATOM 638 C CA . ASP A 1 87 ? 2.269 10.385 -6.572 1.00 94.31 87 ASP A CA 1
ATOM 639 C C . ASP A 1 87 ? 0.741 10.279 -6.392 1.00 94.31 87 ASP A C 1
ATOM 641 O O . ASP A 1 87 ? 0.199 10.612 -5.342 1.00 94.31 87 ASP A O 1
ATOM 645 N N . LYS A 1 88 ? 0.010 9.874 -7.435 1.00 94.38 88 LYS A N 1
ATOM 646 C CA . LYS A 1 88 ? -1.453 9.764 -7.415 1.00 94.38 88 LYS A CA 1
ATOM 647 C C . LYS A 1 88 ? -1.877 8.304 -7.412 1.00 94.38 88 LYS A C 1
ATOM 649 O O . LYS A 1 88 ? -1.387 7.523 -8.229 1.00 94.38 88 LYS A O 1
ATOM 654 N N . LEU A 1 89 ? -2.851 7.967 -6.564 1.00 94.00 89 LEU A N 1
ATOM 655 C CA . LEU A 1 89 ? -3.584 6.709 -6.690 1.00 94.00 89 LEU A CA 1
ATOM 656 C C . LEU A 1 89 ? -4.349 6.682 -8.018 1.00 94.00 89 LEU A C 1
ATOM 658 O O . LEU A 1 89 ? -4.918 7.683 -8.454 1.00 94.00 89 LEU A O 1
ATOM 662 N N . GLY A 1 90 ? -4.381 5.509 -8.638 1.00 92.31 90 GLY A N 1
ATOM 663 C CA . GLY A 1 90 ? -5.078 5.264 -9.890 1.00 92.31 90 GLY A CA 1
ATOM 664 C C . GLY A 1 90 ? -4.922 3.811 -10.324 1.00 92.31 90 GLY A C 1
ATOM 665 O O . GLY A 1 90 ? -4.379 2.985 -9.596 1.00 92.31 90 GLY A O 1
ATOM 666 N N . ASN A 1 91 ? -5.399 3.506 -11.523 1.00 91.50 91 ASN A N 1
ATOM 667 C CA . ASN A 1 91 ? -5.395 2.174 -12.129 1.00 91.50 91 ASN A CA 1
ATOM 668 C C . ASN A 1 91 ? -4.570 2.135 -13.429 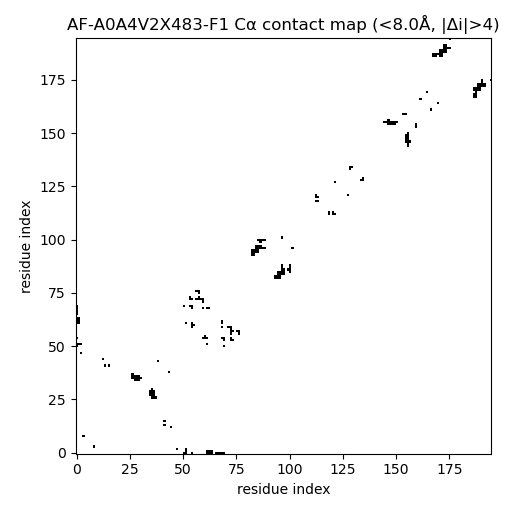1.00 91.50 91 ASN A C 1
ATOM 670 O O . ASN A 1 91 ? -4.901 1.397 -14.354 1.00 91.50 91 ASN A O 1
ATOM 674 N N . SER A 1 92 ? -3.523 2.961 -13.519 1.00 87.81 92 SER A N 1
ATOM 675 C CA . SER A 1 92 ? -2.643 2.986 -14.689 1.00 87.81 92 SER A CA 1
ATOM 676 C C . SER A 1 92 ? -1.807 1.710 -14.768 1.00 87.81 92 SER A C 1
ATOM 678 O O . SER A 1 92 ? -1.188 1.314 -13.785 1.00 87.81 92 SER A O 1
ATOM 680 N N . SER A 1 93 ? -1.739 1.105 -15.954 1.00 84.88 93 SER A N 1
ATOM 681 C CA . SER A 1 93 ? -0.803 0.017 -16.263 1.00 84.88 93 SER A CA 1
ATOM 682 C C . SER A 1 93 ? 0.556 0.517 -16.772 1.00 84.88 93 SER A C 1
ATOM 684 O O . SER A 1 93 ? 1.426 -0.297 -17.061 1.00 84.88 93 SER A O 1
ATOM 686 N N . ALA A 1 94 ? 0.722 1.836 -16.929 1.00 83.69 94 ALA A N 1
ATOM 687 C CA . ALA A 1 94 ? 1.921 2.466 -17.489 1.00 83.69 94 ALA A CA 1
ATOM 688 C C . ALA A 1 94 ? 2.767 3.220 -16.447 1.00 83.69 94 ALA A C 1
ATOM 690 O O . ALA A 1 94 ? 3.925 3.526 -16.712 1.00 83.69 94 ALA A O 1
ATOM 691 N N . LEU A 1 95 ? 2.200 3.531 -15.277 1.00 89.75 95 LEU A N 1
ATOM 692 C CA . LEU A 1 95 ? 2.861 4.307 -14.223 1.00 89.75 95 LEU A CA 1
ATOM 693 C C . LEU A 1 95 ? 3.221 3.400 -13.044 1.00 89.75 95 LEU A C 1
ATOM 695 O O . LEU A 1 95 ? 2.403 2.575 -12.636 1.00 89.75 95 LEU A O 1
ATOM 699 N N . ALA A 1 96 ? 4.396 3.598 -12.446 1.00 89.50 96 ALA A N 1
ATOM 700 C CA . ALA A 1 96 ? 4.737 2.982 -11.163 1.00 89.50 96 ALA A CA 1
ATOM 701 C C . ALA A 1 96 ? 4.463 3.939 -10.000 1.00 89.50 96 ALA A C 1
ATOM 703 O O . ALA A 1 96 ? 4.617 5.153 -10.115 1.00 89.50 96 ALA A O 1
ATOM 704 N N . ALA A 1 97 ? 4.076 3.389 -8.850 1.00 93.38 97 ALA A N 1
ATOM 705 C CA . ALA A 1 97 ? 3.914 4.177 -7.634 1.00 93.38 97 ALA A CA 1
ATOM 706 C C . ALA A 1 97 ? 5.269 4.728 -7.166 1.00 93.38 97 ALA A C 1
ATOM 708 O O . ALA A 1 97 ? 6.259 3.995 -7.100 1.00 93.38 97 ALA A O 1
ATOM 709 N N . SER A 1 98 ? 5.310 6.011 -6.813 1.00 93.06 98 SER A N 1
ATOM 710 C CA . SER A 1 98 ? 6.480 6.600 -6.168 1.00 93.06 98 SER A CA 1
ATOM 711 C C . SER A 1 98 ? 6.652 6.067 -4.740 1.00 93.06 98 SER A C 1
ATOM 713 O O . SER A 1 98 ? 5.698 5.619 -4.101 1.00 93.06 98 SER A O 1
ATOM 715 N N . GLN A 1 99 ? 7.866 6.172 -4.190 1.00 95.38 99 GLN A N 1
ATOM 716 C CA . GLN A 1 99 ? 8.113 5.824 -2.786 1.00 95.38 99 GLN A CA 1
ATOM 717 C C . GLN A 1 99 ? 7.233 6.644 -1.830 1.00 95.38 99 GLN A C 1
ATOM 719 O O . GLN A 1 99 ? 6.735 6.105 -0.846 1.00 95.38 99 GLN A O 1
ATOM 724 N N . LYS A 1 100 ? 7.006 7.927 -2.135 1.00 95.75 100 LYS A N 1
ATOM 725 C CA . LYS A 1 100 ? 6.136 8.804 -1.346 1.00 95.75 100 LYS A CA 1
ATOM 726 C C . LYS A 1 100 ? 4.705 8.271 -1.304 1.00 95.75 100 LYS A C 1
ATOM 728 O O . LYS A 1 100 ? 4.157 8.128 -0.217 1.00 95.75 100 LYS A O 1
ATOM 733 N N . LEU A 1 101 ? 4.141 7.912 -2.460 1.00 97.19 101 LEU A N 1
ATOM 734 C CA . LEU A 1 101 ? 2.798 7.339 -2.542 1.00 97.19 101 LEU A CA 1
ATOM 735 C C . LEU A 1 101 ? 2.690 6.032 -1.746 1.00 97.19 101 LEU A C 1
ATOM 737 O O . LEU A 1 101 ? 1.715 5.819 -1.029 1.00 97.19 101 LEU A O 1
ATOM 741 N N . VAL A 1 102 ? 3.699 5.160 -1.848 1.00 97.00 102 VAL A N 1
ATOM 742 C CA . VAL A 1 102 ? 3.738 3.896 -1.097 1.00 97.00 102 VAL A CA 1
ATOM 743 C C . VAL A 1 102 ? 3.758 4.151 0.413 1.00 97.00 102 VAL A C 1
ATOM 745 O O . VAL A 1 102 ? 2.991 3.519 1.139 1.00 97.00 102 VAL A O 1
ATOM 748 N N . SER A 1 103 ? 4.575 5.097 0.885 1.00 97.56 103 SER A N 1
ATOM 749 C CA . SER A 1 103 ? 4.615 5.483 2.301 1.00 97.56 103 SER A CA 1
ATOM 750 C C . SER A 1 103 ? 3.284 6.068 2.776 1.00 97.56 103 SER A C 1
ATOM 752 O O . SER A 1 103 ? 2.766 5.629 3.795 1.00 97.56 103 SER A O 1
ATOM 754 N N . GLU A 1 104 ? 2.672 6.981 2.015 1.00 97.75 104 GLU A N 1
ATOM 755 C CA . GLU A 1 104 ? 1.374 7.582 2.360 1.00 97.75 104 GLU A CA 1
ATOM 756 C C . GLU A 1 104 ? 0.253 6.533 2.463 1.00 97.75 104 GLU A C 1
ATOM 758 O O . GLU A 1 104 ? -0.566 6.567 3.386 1.00 97.75 104 GLU A O 1
ATOM 763 N N . VAL A 1 105 ? 0.218 5.566 1.538 1.00 97.62 105 VAL A N 1
ATOM 764 C CA . VAL A 1 105 ? -0.741 4.451 1.581 1.00 97.62 105 VAL A CA 1
ATOM 765 C C . VAL A 1 105 ? -0.498 3.565 2.803 1.00 97.62 105 VAL A C 1
ATOM 767 O O . VAL A 1 105 ? -1.457 3.177 3.476 1.00 97.62 105 VAL A O 1
ATOM 770 N N . ASN A 1 106 ? 0.764 3.267 3.112 1.00 97.75 106 ASN A N 1
ATOM 771 C CA . ASN A 1 106 ? 1.134 2.475 4.280 1.00 97.75 106 ASN A CA 1
ATOM 772 C C . ASN A 1 106 ? 0.758 3.178 5.595 1.00 97.75 106 ASN A C 1
ATOM 774 O O . ASN A 1 106 ? 0.180 2.554 6.482 1.00 97.75 106 ASN A O 1
ATOM 778 N N . ASP A 1 107 ? 0.999 4.482 5.705 1.00 97.50 107 ASP A N 1
ATOM 779 C CA . ASP A 1 107 ? 0.643 5.274 6.886 1.00 97.50 107 ASP A CA 1
ATOM 780 C C . ASP A 1 107 ? -0.877 5.356 7.071 1.00 97.50 107 ASP A C 1
ATOM 782 O O . ASP A 1 107 ? -1.387 5.176 8.180 1.00 97.50 107 ASP A O 1
ATOM 786 N N . ASN A 1 108 ? -1.636 5.532 5.983 1.00 96.69 108 ASN A N 1
ATOM 787 C CA . ASN A 1 108 ? -3.096 5.468 6.037 1.00 96.69 108 ASN A CA 1
ATOM 788 C C . ASN A 1 108 ? -3.578 4.087 6.513 1.00 96.69 108 ASN A C 1
ATOM 790 O O . ASN A 1 108 ? -4.465 4.017 7.366 1.00 96.69 108 ASN A O 1
ATOM 794 N N . ALA A 1 109 ? -2.981 2.996 6.026 1.00 97.38 109 ALA A N 1
ATOM 795 C CA . ALA A 1 109 ? -3.312 1.647 6.483 1.00 97.38 109 ALA A CA 1
ATOM 796 C C . ALA A 1 109 ? -3.009 1.459 7.981 1.00 97.38 109 ALA A C 1
ATOM 798 O O . ALA A 1 109 ? -3.871 0.981 8.719 1.00 97.38 109 ALA A O 1
ATOM 799 N N . ASN A 1 110 ? -1.844 1.918 8.443 1.00 96.38 110 ASN A N 1
ATOM 800 C CA . ASN A 1 110 ? -1.436 1.854 9.850 1.00 96.38 110 ASN A CA 1
ATOM 801 C C . ASN A 1 110 ? -2.273 2.757 10.771 1.00 96.38 110 ASN A C 1
ATOM 803 O O . ASN A 1 110 ? -2.319 2.523 11.974 1.00 96.38 110 ASN A O 1
ATOM 807 N N . SER A 1 111 ? -2.970 3.762 10.228 1.00 97.12 111 SER A N 1
ATOM 808 C CA . SER A 1 111 ? -3.898 4.608 10.994 1.00 97.12 111 SER A CA 1
ATOM 809 C C . SER A 1 111 ? -5.244 3.938 11.317 1.00 97.12 111 SER A C 1
ATOM 811 O O . SER A 1 111 ? -6.059 4.511 12.045 1.00 97.12 111 SER A O 1
ATOM 813 N N . LYS A 1 112 ? -5.534 2.759 10.745 1.00 97.81 112 LYS A N 1
ATOM 814 C CA . LYS A 1 112 ? -6.787 2.022 10.974 1.00 97.81 112 LYS A CA 1
ATOM 815 C C . LYS A 1 112 ? -6.647 1.028 12.124 1.00 97.81 112 LYS A C 1
ATOM 817 O O . LYS A 1 112 ? -5.558 0.561 12.430 1.00 97.81 112 LYS A O 1
ATOM 822 N N . LEU A 1 113 ? -7.786 0.657 12.710 1.00 98.06 113 LEU A N 1
ATOM 823 C CA . LEU A 1 113 ? -7.843 -0.369 13.751 1.00 98.06 113 LEU A CA 1
ATOM 824 C C . LEU A 1 113 ? -7.487 -1.750 13.181 1.00 98.06 113 LEU A C 1
ATOM 826 O O . LEU A 1 113 ? -8.065 -2.203 12.186 1.00 98.06 113 LEU A O 1
ATOM 830 N N . ALA A 1 114 ? -6.566 -2.440 13.840 1.00 98.06 114 ALA A N 1
ATOM 831 C CA . ALA A 1 114 ? -6.117 -3.772 13.492 1.00 98.06 114 ALA A CA 1
ATOM 832 C C . ALA A 1 114 ? -7.108 -4.832 13.995 1.00 98.06 114 ALA A C 1
ATOM 834 O O . ALA A 1 114 ? -7.392 -4.951 15.187 1.00 98.06 114 ALA A O 1
ATOM 835 N N . LYS A 1 115 ? -7.589 -5.687 13.084 1.00 97.94 115 LYS A N 1
ATOM 836 C CA . LYS A 1 115 ? -8.557 -6.752 13.414 1.00 97.94 115 LYS A CA 1
ATOM 837 C C . LYS A 1 115 ? -8.052 -7.693 14.513 1.00 97.94 115 LYS A C 1
ATOM 839 O O . LYS A 1 115 ? -8.815 -8.070 15.392 1.00 97.94 115 LYS A O 1
ATOM 844 N N . SER A 1 116 ? -6.767 -8.042 14.481 1.00 98.06 116 SER A N 1
ATOM 845 C CA . SER A 1 116 ? -6.140 -8.931 15.466 1.00 98.06 116 SER A CA 1
ATOM 846 C C . SER A 1 116 ? -6.067 -8.336 16.876 1.00 98.06 116 SER A C 1
ATOM 848 O O . SER A 1 116 ? -5.973 -9.091 17.839 1.00 98.06 116 SER A O 1
ATOM 850 N N . GLN A 1 117 ? -6.137 -7.009 17.013 1.00 98.06 117 GLN A N 1
ATOM 851 C CA . GLN A 1 117 ? -6.120 -6.321 18.306 1.00 98.06 117 GLN A CA 1
ATOM 852 C C . GLN A 1 117 ? -7.502 -6.286 18.967 1.00 98.06 117 GLN A C 1
ATOM 854 O O . GLN A 1 117 ? -7.603 -5.932 20.138 1.00 98.06 117 GLN A O 1
ATOM 859 N N . ASN A 1 118 ? -8.572 -6.650 18.245 1.00 97.75 118 ASN A N 1
ATOM 860 C CA . ASN A 1 118 ? -9.944 -6.679 18.763 1.00 97.75 118 ASN A CA 1
ATOM 861 C C . ASN A 1 118 ? -10.340 -5.383 19.513 1.00 97.75 118 ASN A C 1
ATOM 863 O O . ASN A 1 118 ? -10.992 -5.429 20.554 1.00 97.75 118 ASN A O 1
ATOM 867 N N . GLY A 1 119 ? -9.918 -4.218 19.005 1.00 97.88 119 GLY A N 1
ATOM 868 C CA . GLY A 1 119 ? -10.215 -2.907 19.594 1.00 97.88 119 GLY A CA 1
ATOM 869 C C . GLY A 1 119 ? -9.319 -2.490 20.769 1.00 97.88 119 GLY A C 1
ATOM 870 O O . GLY A 1 119 ? -9.543 -1.428 21.358 1.00 97.88 119 GLY A O 1
ATOM 871 N N . ALA A 1 120 ? -8.291 -3.270 21.123 1.00 98.12 120 ALA A N 1
ATOM 872 C CA . ALA A 1 120 ? -7.297 -2.867 22.122 1.00 98.12 120 ALA A CA 1
ATOM 873 C C . ALA A 1 120 ? -6.570 -1.566 21.728 1.00 98.12 120 ALA A C 1
ATOM 875 O O . ALA A 1 120 ? -6.263 -0.744 22.595 1.00 98.12 120 ALA A O 1
ATOM 876 N N . ASP A 1 121 ? -6.390 -1.358 20.427 1.00 98.12 121 ASP A N 1
ATOM 877 C CA . ASP A 1 121 ? -5.746 -0.228 19.758 1.00 98.12 121 ASP A CA 1
ATOM 878 C C . ASP A 1 121 ? -6.654 0.997 19.545 1.00 98.12 121 ASP A C 1
ATOM 880 O O . ASP A 1 121 ? -6.212 1.998 18.987 1.00 98.12 121 ASP A O 1
ATOM 884 N N . ILE A 1 122 ? -7.902 0.972 20.029 1.00 98.38 122 ILE A N 1
ATOM 885 C CA . ILE A 1 122 ? -8.755 2.167 20.066 1.00 98.38 122 ILE A CA 1
ATOM 886 C C . ILE A 1 122 ? -8.125 3.201 21.019 1.00 98.38 122 ILE A C 1
ATOM 888 O O . ILE A 1 122 ? -8.005 2.897 22.218 1.00 98.38 122 ILE A O 1
ATOM 892 N N . PRO A 1 123 ? -7.783 4.418 20.535 1.00 97.81 123 PRO A N 1
ATOM 893 C CA . PRO A 1 123 ? -7.125 5.437 21.356 1.00 97.81 123 PRO A CA 1
ATOM 894 C C . PRO A 1 123 ? -7.998 5.934 22.514 1.00 97.81 123 PRO A C 1
ATOM 896 O O . PRO A 1 123 ? -7.534 6.008 23.648 1.00 97.81 123 PRO A O 1
ATOM 899 N N . ASP A 1 124 ? -9.277 6.216 22.244 1.00 98.50 124 ASP A N 1
ATOM 900 C CA . ASP A 1 124 ? -10.261 6.630 23.249 1.00 98.50 124 ASP A CA 1
ATOM 901 C C . ASP A 1 124 ? -11.470 5.687 23.240 1.00 98.50 124 ASP A C 1
ATOM 903 O O . ASP A 1 124 ? -12.420 5.825 22.462 1.00 98.50 124 ASP A O 1
ATOM 907 N N . LYS A 1 125 ? -11.422 4.696 24.133 1.00 98.19 125 LYS A N 1
ATOM 908 C CA . LYS A 1 125 ? -12.480 3.691 24.286 1.00 98.19 125 LYS A CA 1
ATOM 909 C C . LYS A 1 125 ? -13.776 4.298 24.835 1.00 98.19 125 LYS A C 1
ATOM 911 O O . LYS A 1 125 ? -14.853 3.834 24.470 1.00 98.19 125 LYS A O 1
ATOM 916 N N . ASN A 1 126 ? -13.703 5.353 25.650 1.00 97.94 126 ASN A N 1
ATOM 917 C CA . ASN A 1 126 ? -14.888 6.005 26.214 1.00 97.94 126 ASN A CA 1
ATOM 918 C C . ASN A 1 126 ? -15.646 6.787 25.135 1.00 97.94 126 ASN A C 1
ATOM 920 O O . ASN A 1 126 ? -16.868 6.657 25.020 1.00 97.94 126 ASN A O 1
ATOM 924 N N . ALA A 1 127 ? -14.930 7.547 24.299 1.00 98.56 127 ALA A N 1
ATOM 925 C CA . ALA A 1 127 ? -15.521 8.203 23.135 1.00 98.56 127 ALA A CA 1
ATOM 926 C C . ALA A 1 127 ? -16.101 7.180 22.149 1.00 98.56 127 ALA A C 1
ATOM 928 O O . ALA A 1 127 ? -17.193 7.390 21.622 1.00 98.56 127 ALA A O 1
ATOM 929 N N . PHE A 1 128 ? -15.429 6.043 21.950 1.00 98.62 128 PHE A N 1
ATOM 930 C CA . PHE A 1 128 ? -15.946 4.962 21.112 1.00 98.62 128 PHE A CA 1
ATOM 931 C C . PHE A 1 128 ? -17.271 4.388 21.649 1.00 98.62 128 PHE A C 1
ATOM 933 O O . PHE A 1 128 ? -18.246 4.311 20.904 1.00 98.62 128 PHE A O 1
ATOM 940 N N . VAL A 1 129 ? -17.361 4.082 22.950 1.00 98.56 129 VAL A N 1
ATOM 941 C CA . VAL A 1 129 ? -18.606 3.636 23.616 1.00 98.56 129 VAL A CA 1
ATOM 942 C C . VAL A 1 129 ? -19.726 4.676 23.484 1.00 98.56 129 VAL A C 1
ATOM 944 O O . VAL A 1 129 ? -20.881 4.317 23.240 1.00 98.56 129 VAL A O 1
ATOM 947 N N . LYS A 1 130 ? -19.397 5.970 23.590 1.00 98.56 130 LYS A N 1
ATOM 948 C CA . LYS A 1 130 ? -20.341 7.072 23.351 1.00 98.56 130 LYS A CA 1
ATOM 949 C C . LYS A 1 130 ? -20.837 7.112 21.908 1.00 98.56 130 LYS A C 1
ATOM 951 O O . LYS A 1 130 ? -22.042 7.227 21.705 1.00 98.56 130 LYS A O 1
ATOM 956 N N . ASN A 1 131 ? -19.950 6.972 20.926 1.00 98.44 131 ASN A N 1
ATOM 957 C CA . ASN A 1 131 ? -20.311 6.960 19.506 1.00 98.44 131 ASN A CA 1
ATOM 958 C C . ASN A 1 131 ? -21.159 5.736 19.124 1.00 98.44 131 ASN A C 1
ATOM 960 O O . ASN A 1 131 ? -21.970 5.823 18.208 1.00 98.44 131 ASN A O 1
ATOM 964 N N . LEU A 1 132 ? -21.019 4.623 19.853 1.00 98.50 132 LEU A N 1
ATOM 965 C CA . LEU A 1 132 ? -21.903 3.458 19.740 1.00 98.50 132 LEU A CA 1
ATOM 966 C C . LEU A 1 132 ? -23.268 3.643 20.429 1.00 98.50 132 LEU A C 1
ATOM 968 O O . LEU A 1 132 ? -24.118 2.763 20.329 1.00 98.50 132 LEU A O 1
ATOM 972 N N . GLY A 1 133 ? -23.487 4.744 21.156 1.00 98.44 133 GLY A N 1
ATOM 973 C CA . GLY A 1 133 ? -24.730 4.986 21.896 1.00 98.44 133 GLY A CA 1
ATOM 974 C C . GLY A 1 133 ? -24.891 4.123 23.153 1.00 98.44 133 GLY A C 1
ATOM 975 O O . GLY A 1 133 ? -25.998 3.971 23.659 1.00 98.44 133 GLY A O 1
ATOM 976 N N . LEU A 1 134 ? -23.804 3.551 23.683 1.00 98.62 134 LEU A N 1
ATOM 977 C CA . LEU A 1 134 ? -23.853 2.580 24.786 1.00 98.62 134 LEU A CA 1
ATOM 978 C C . LEU A 1 134 ? -23.679 3.197 26.181 1.00 98.62 134 LEU A C 1
ATOM 980 O O . LEU A 1 134 ? -23.721 2.477 27.178 1.00 98.62 134 LEU A O 1
ATOM 984 N N . VAL A 1 135 ? -23.509 4.518 26.279 1.00 98.44 135 VAL A N 1
ATOM 985 C CA . VAL A 1 135 ? -23.277 5.214 27.560 1.00 98.44 135 VAL A CA 1
ATOM 986 C C . VAL A 1 135 ? -24.410 4.958 28.555 1.00 98.44 135 VAL A C 1
ATOM 988 O O . VAL A 1 135 ? -24.151 4.602 29.703 1.00 98.44 135 VAL A O 1
ATOM 991 N N . GLU A 1 136 ? -25.667 5.070 28.123 1.00 98.31 136 GLU A N 1
ATOM 992 C CA . GLU A 1 136 ? -26.809 4.804 29.003 1.00 98.31 136 GLU A CA 1
ATOM 993 C C . GLU A 1 136 ? -26.900 3.336 29.420 1.00 98.31 136 GLU A C 1
ATOM 995 O O . GLU A 1 136 ? -27.251 3.048 30.562 1.00 98.31 136 GLU A O 1
ATOM 1000 N N . THR A 1 137 ? -26.558 2.405 28.528 1.00 98.44 137 THR A N 1
ATOM 1001 C CA . THR A 1 137 ? -26.532 0.968 28.832 1.00 98.44 137 THR A CA 1
ATOM 1002 C C . THR A 1 137 ? -25.508 0.657 29.918 1.00 98.44 137 THR A C 1
ATOM 1004 O O . THR A 1 137 ? -25.835 -0.038 30.877 1.00 98.44 137 THR A O 1
ATOM 1007 N N . VAL A 1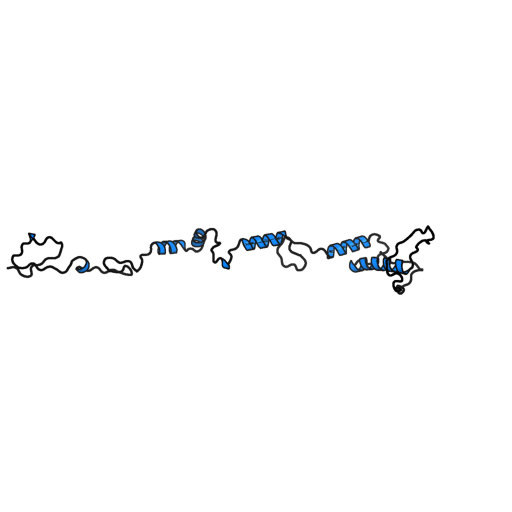 138 ? -24.298 1.219 29.817 1.00 98.25 138 VAL A N 1
ATOM 1008 C CA . VAL A 1 138 ? -23.258 1.081 30.851 1.00 98.25 138 VAL A CA 1
ATOM 1009 C C . VAL A 1 138 ? -23.737 1.668 32.179 1.00 98.25 138 VAL A C 1
ATOM 1011 O O . VAL A 1 138 ? -23.625 1.015 33.214 1.00 98.25 138 VAL A O 1
ATOM 1014 N N . ASN A 1 139 ? -24.342 2.859 32.159 1.00 97.75 139 ASN A N 1
ATOM 1015 C CA . ASN A 1 139 ? -24.878 3.483 33.369 1.00 97.75 139 ASN A CA 1
ATOM 1016 C C . ASN A 1 139 ? -25.996 2.645 34.007 1.00 97.75 139 ASN A C 1
ATOM 1018 O O . ASN A 1 139 ? -26.001 2.465 35.224 1.00 97.75 139 ASN A O 1
ATOM 1022 N N . LYS A 1 140 ? -26.922 2.097 33.213 1.00 97.69 140 LYS A N 1
ATOM 1023 C CA . LYS A 1 140 ? -27.981 1.202 33.705 1.00 97.69 140 LYS A CA 1
ATOM 1024 C C . LYS A 1 140 ? -27.399 -0.080 34.301 1.00 97.69 140 LYS A C 1
ATOM 1026 O O . LYS A 1 140 ? -27.848 -0.492 35.362 1.00 97.69 140 LYS A O 1
ATOM 1031 N N . ALA A 1 141 ? -26.388 -0.672 33.665 1.00 97.19 141 ALA A N 1
ATOM 1032 C CA . ALA A 1 141 ? -25.732 -1.881 34.158 1.00 97.19 141 ALA A CA 1
ATOM 1033 C C . ALA A 1 141 ? -24.987 -1.645 35.483 1.00 97.19 141 ALA A C 1
ATOM 1035 O O . ALA A 1 141 ? -25.150 -2.423 36.418 1.00 97.19 141 ALA A O 1
ATOM 1036 N N . ASN A 1 142 ? -24.232 -0.548 35.599 1.00 96.56 142 ASN A N 1
ATOM 1037 C CA . ASN A 1 142 ? -23.501 -0.204 36.826 1.00 96.56 142 ASN A CA 1
ATOM 1038 C C . ASN A 1 142 ? -24.426 0.061 38.024 1.00 96.56 142 ASN A C 1
ATOM 1040 O O . ASN A 1 142 ? -24.037 -0.180 39.163 1.00 96.56 142 ASN A O 1
ATOM 1044 N N . ASN A 1 143 ? -25.641 0.551 37.767 1.00 96.06 143 ASN A N 1
ATOM 1045 C CA . ASN A 1 143 ? -26.641 0.850 38.795 1.00 96.06 143 ASN A CA 1
ATOM 1046 C C . ASN A 1 143 ? -27.708 -0.250 38.943 1.00 96.06 143 ASN A C 1
ATOM 1048 O O . ASN A 1 143 ? -28.696 -0.056 39.652 1.00 96.06 143 ASN A O 1
ATOM 1052 N N . ALA A 1 144 ? -27.549 -1.392 38.269 1.00 95.44 144 ALA A N 1
ATOM 1053 C CA . ALA A 1 144 ? -28.515 -2.478 38.336 1.00 95.44 144 ALA A CA 1
ATOM 1054 C C . ALA A 1 144 ? -28.506 -3.139 39.722 1.00 95.44 144 ALA A C 1
ATOM 1056 O O . ALA A 1 144 ? -27.450 -3.390 40.306 1.00 95.44 144 ALA A O 1
ATOM 1057 N N . VAL A 1 145 ? -29.691 -3.478 40.236 1.00 92.19 145 VAL A N 1
ATOM 1058 C CA . VAL A 1 145 ? -29.819 -4.284 41.457 1.00 92.19 145 VAL A CA 1
ATOM 1059 C C . VAL A 1 145 ? -29.434 -5.732 41.124 1.00 92.19 145 VAL A C 1
ATOM 1061 O O . VAL A 1 145 ? -30.078 -6.338 40.265 1.00 92.19 145 VAL A O 1
ATOM 1064 N N . PRO A 1 146 ? -28.413 -6.323 41.778 1.00 91.56 146 PRO A N 1
ATOM 1065 C CA . PRO A 1 146 ? -28.041 -7.710 41.521 1.00 91.56 146 PRO A CA 1
ATOM 1066 C C . PRO A 1 146 ? -29.180 -8.665 41.883 1.00 91.56 146 PRO A C 1
ATOM 1068 O O . PRO A 1 146 ? -29.787 -8.531 42.946 1.00 91.56 146 PRO A O 1
ATOM 1071 N N . SER A 1 147 ? -29.412 -9.687 41.059 1.00 90.38 147 SER A N 1
ATOM 1072 C CA . SER A 1 147 ? -30.471 -10.685 41.291 1.00 90.38 147 SER A CA 1
ATOM 1073 C C . SER A 1 147 ? -30.277 -11.501 42.576 1.00 90.38 147 SER A C 1
ATOM 1075 O O . SER A 1 147 ? -31.235 -12.032 43.132 1.00 90.38 147 SER A O 1
ATOM 1077 N N . SER A 1 148 ? -29.042 -11.581 43.076 1.00 92.31 148 SER A N 1
ATOM 1078 C CA . SER A 1 148 ? -28.702 -12.231 44.342 1.00 92.31 148 SER A CA 1
ATOM 1079 C C . SER A 1 148 ? -28.984 -11.367 45.571 1.00 92.31 148 SER A C 1
ATOM 1081 O O . SER A 1 148 ? -28.930 -11.876 46.694 1.00 92.31 148 SER A O 1
ATOM 1083 N N . ARG A 1 149 ? -29.270 -10.068 45.400 1.00 94.50 149 ARG A N 1
ATOM 1084 C CA . ARG A 1 149 ? -29.530 -9.185 46.533 1.00 94.50 149 ARG A CA 1
ATOM 1085 C C . ARG A 1 149 ? -30.882 -9.519 47.154 1.00 94.50 149 ARG A C 1
ATOM 1087 O O . ARG A 1 149 ? -31.897 -9.645 46.470 1.00 94.50 149 ARG A O 1
ATOM 1094 N N . LYS A 1 150 ? -30.873 -9.647 48.479 1.00 91.50 150 LYS A N 1
ATOM 1095 C CA . LYS A 1 150 ? -32.048 -9.956 49.289 1.00 91.50 150 LYS A CA 1
ATOM 1096 C C . LYS A 1 150 ? -32.258 -8.905 50.368 1.00 91.50 150 LYS A C 1
ATOM 1098 O O . LYS A 1 150 ? -31.293 -8.308 50.847 1.00 91.50 150 LYS A O 1
ATOM 1103 N N . ILE A 1 151 ? -33.507 -8.741 50.783 1.00 87.81 151 ILE A N 1
ATOM 1104 C CA . ILE A 1 151 ? -33.893 -8.053 52.016 1.00 87.81 151 ILE A CA 1
ATOM 1105 C C . ILE A 1 151 ? -34.630 -9.083 52.864 1.00 87.81 151 ILE A C 1
ATOM 1107 O O . ILE A 1 151 ? -35.627 -9.643 52.417 1.00 87.81 151 ILE A O 1
ATOM 1111 N N . ASN A 1 152 ? -34.097 -9.384 54.050 1.00 82.62 152 ASN A N 1
ATOM 1112 C CA . ASN A 1 152 ? -34.667 -10.377 54.965 1.00 82.62 152 ASN A CA 1
ATOM 1113 C C . ASN A 1 152 ? -35.023 -11.721 54.279 1.00 82.62 152 ASN A C 1
ATOM 1115 O O . ASN A 1 152 ? -36.133 -12.230 54.382 1.00 82.62 152 ASN A O 1
ATOM 1119 N N . GLY A 1 153 ? -34.106 -12.255 53.464 1.00 84.69 153 GLY A N 1
ATOM 1120 C CA . GLY A 1 153 ? -34.302 -13.520 52.740 1.00 84.69 153 GLY A CA 1
ATOM 1121 C C . GLY A 1 153 ? -35.125 -13.440 51.443 1.00 84.69 153 GLY A C 1
ATOM 1122 O O . GLY A 1 153 ? -34.996 -14.343 50.611 1.00 84.69 153 GLY A O 1
ATOM 1123 N N . LYS A 1 154 ? -35.881 -12.359 51.206 1.00 85.81 154 LYS A N 1
ATOM 1124 C CA . LYS A 1 154 ? -36.669 -12.148 49.977 1.00 85.81 154 LYS A CA 1
ATOM 1125 C C . LYS A 1 154 ? -35.810 -11.527 48.875 1.00 85.81 154 LYS A C 1
ATOM 1127 O O . LYS A 1 154 ? -35.096 -10.557 49.122 1.00 85.81 154 LYS A O 1
ATOM 1132 N N . ALA A 1 155 ? -35.844 -12.095 47.671 1.00 90.50 155 ALA A N 1
ATOM 1133 C CA . ALA A 1 155 ? -35.076 -11.602 46.526 1.00 90.50 155 ALA A CA 1
ATOM 1134 C C . ALA A 1 155 ? -35.685 -10.320 45.938 1.00 90.50 155 ALA A C 1
ATOM 1136 O O . ALA A 1 155 ? -36.902 -10.178 45.905 1.00 90.50 155 ALA A O 1
ATOM 1137 N N . LEU A 1 156 ? -34.837 -9.423 45.425 1.00 92.12 156 LEU A N 1
ATOM 1138 C CA . LEU A 1 156 ? -35.252 -8.181 44.752 1.00 92.12 156 LEU A CA 1
ATOM 1139 C C . LEU A 1 156 ? -35.441 -8.343 43.234 1.00 92.12 156 LEU A C 1
ATOM 1141 O O . LEU A 1 156 ? -35.398 -7.370 42.487 1.00 92.12 156 LEU A O 1
ATOM 1145 N N . SER A 1 157 ? -35.608 -9.577 42.760 1.00 91.44 157 SER A N 1
ATOM 1146 C CA . SER A 1 157 ? -35.793 -9.892 41.340 1.00 91.44 157 SER A CA 1
ATOM 1147 C C . SER A 1 157 ? -37.229 -9.679 40.837 1.00 91.44 157 SER A C 1
ATOM 1149 O O . SER A 1 157 ? -37.504 -9.961 39.675 1.00 91.44 157 SER A O 1
ATOM 1151 N N . GLY A 1 158 ? -38.145 -9.230 41.696 1.00 88.38 158 GLY A N 1
ATOM 1152 C CA . GLY A 1 158 ? -39.547 -8.979 41.374 1.00 88.38 158 GLY A CA 1
ATOM 1153 C C . GLY A 1 158 ? -40.260 -8.259 42.516 1.00 88.38 158 GLY A C 1
ATOM 1154 O O . GLY A 1 158 ? -39.616 -7.812 43.469 1.00 88.38 158 GLY A O 1
ATOM 1155 N N . ASP A 1 159 ? -41.584 -8.166 42.415 1.00 88.75 159 ASP A N 1
ATOM 1156 C CA . ASP A 1 159 ? -42.410 -7.522 43.435 1.00 88.75 159 ASP A CA 1
ATOM 1157 C C . ASP A 1 159 ? -42.300 -8.251 44.779 1.00 88.75 159 ASP A C 1
ATOM 1159 O O . ASP A 1 159 ? -42.323 -9.484 44.857 1.00 88.75 159 ASP A O 1
ATOM 1163 N N . VAL A 1 160 ? -42.193 -7.474 45.857 1.00 86.94 160 VAL A N 1
ATOM 1164 C CA . VAL A 1 160 ? -42.125 -7.995 47.223 1.00 86.94 160 VAL A CA 1
ATOM 1165 C C . VAL A 1 160 ? -43.452 -7.726 47.916 1.00 86.94 160 VAL A C 1
ATOM 1167 O O . VAL A 1 160 ? -43.741 -6.598 48.310 1.00 86.94 160 VAL A O 1
ATOM 1170 N N . ASN A 1 161 ? -44.240 -8.780 48.110 1.00 85.00 161 ASN A N 1
ATOM 1171 C CA . ASN A 1 161 ? -45.426 -8.714 48.956 1.00 85.00 161 ASN A CA 1
ATOM 1172 C C . ASN A 1 161 ? -45.013 -8.814 50.430 1.00 85.00 161 ASN A C 1
ATOM 1174 O O . ASN A 1 161 ? -44.339 -9.768 50.829 1.00 85.00 161 ASN A O 1
ATOM 1178 N N . ILE A 1 162 ? -45.424 -7.821 51.221 1.00 84.25 162 ILE A N 1
ATOM 1179 C CA . ILE A 1 162 ? -45.210 -7.749 52.670 1.00 84.25 162 ILE A CA 1
ATOM 1180 C C . ILE A 1 162 ? -46.528 -8.075 53.365 1.00 84.25 162 ILE A C 1
ATOM 1182 O O . ILE A 1 162 ? -47.556 -7.461 53.083 1.00 84.25 162 ILE A O 1
ATOM 1186 N N . THR A 1 163 ? -46.493 -9.041 54.274 1.00 81.50 163 THR A N 1
ATOM 1187 C CA . THR A 1 163 ? -47.630 -9.437 55.112 1.00 81.50 163 THR A CA 1
ATOM 1188 C C . THR A 1 163 ? -47.420 -8.977 56.555 1.00 81.50 163 THR A C 1
ATOM 1190 O O . THR A 1 163 ? -46.318 -8.581 56.934 1.00 81.50 163 THR A O 1
ATOM 1193 N N . SER A 1 164 ? -48.456 -9.048 57.396 1.00 79.62 164 SER A N 1
ATOM 1194 C CA . SER A 1 164 ? -48.319 -8.756 58.831 1.00 79.62 164 SER A CA 1
ATOM 1195 C C . SER A 1 164 ? -47.301 -9.668 59.527 1.00 79.62 164 SER A C 1
ATOM 1197 O O . SER A 1 164 ? -46.642 -9.214 60.454 1.00 79.62 164 SER A O 1
ATOM 1199 N N . GLN A 1 165 ? -47.123 -10.900 59.037 1.00 76.38 165 GLN A N 1
ATOM 1200 C CA . GLN A 1 165 ? -46.138 -11.873 59.531 1.00 76.38 165 GLN A CA 1
ATOM 1201 C C . GLN A 1 165 ? -44.686 -11.493 59.194 1.00 76.38 165 GLN A C 1
ATOM 1203 O O . GLN A 1 165 ? -43.758 -11.972 59.830 1.00 76.38 165 GLN A O 1
ATOM 1208 N N . ASP A 1 166 ? -44.465 -10.624 58.200 1.00 78.81 166 ASP A N 1
ATOM 1209 C CA . ASP A 1 166 ? -43.128 -10.108 57.875 1.00 78.81 166 ASP A CA 1
ATOM 1210 C C . ASP A 1 166 ? -42.715 -8.928 58.780 1.00 78.81 166 ASP A C 1
ATOM 1212 O O . ASP A 1 166 ? -41.553 -8.519 58.764 1.00 78.81 166 ASP A O 1
ATOM 1216 N N . ILE A 1 167 ? -43.671 -8.358 59.528 1.00 78.88 167 ILE A N 1
ATOM 1217 C CA . ILE A 1 167 ? -43.494 -7.193 60.414 1.00 78.88 167 ILE A CA 1
ATOM 1218 C C . ILE A 1 167 ? -43.569 -7.611 61.889 1.00 78.88 167 ILE A C 1
ATOM 1220 O O . ILE A 1 167 ? -42.815 -7.091 62.710 1.00 78.88 167 ILE A O 1
ATOM 1224 N N . PHE A 1 168 ? -44.470 -8.537 62.221 1.00 80.88 168 PHE A N 1
ATOM 1225 C CA . PHE A 1 168 ? -44.701 -9.043 63.570 1.00 80.88 168 PHE A CA 1
ATOM 1226 C C . PHE A 1 168 ? -44.591 -10.570 63.591 1.00 80.88 168 PHE A C 1
ATOM 1228 O O . PHE A 1 168 ? -45.117 -11.235 62.699 1.00 80.88 168 PHE A O 1
ATOM 1235 N N . ASP A 1 169 ? -43.967 -11.113 64.637 1.00 77.44 169 ASP A N 1
ATOM 1236 C CA . ASP A 1 169 ? -44.042 -12.543 64.948 1.00 77.44 169 ASP A CA 1
ATOM 1237 C C . ASP A 1 169 ? -45.488 -12.956 65.299 1.00 77.44 169 ASP A C 1
ATOM 1239 O O . ASP A 1 169 ? -46.359 -12.108 65.531 1.00 77.44 169 ASP A O 1
ATOM 1243 N N . GLU A 1 170 ? -45.752 -14.267 65.348 1.00 82.50 170 GLU A N 1
ATOM 1244 C CA . GLU A 1 170 ? -47.058 -14.809 65.749 1.00 82.50 170 GLU A CA 1
ATOM 1245 C C . GLU A 1 170 ? -47.534 -14.208 67.092 1.00 82.50 170 GLU A C 1
ATOM 1247 O O . GLU A 1 170 ? -46.726 -14.082 68.022 1.00 82.50 170 GLU A O 1
ATOM 1252 N N . PRO A 1 171 ? -48.828 -13.839 67.228 1.00 86.50 171 PRO A N 1
ATOM 1253 C CA . PRO A 1 171 ? -49.340 -13.222 68.444 1.00 86.50 171 PRO A CA 1
ATOM 1254 C C . PRO A 1 171 ? -49.066 -14.073 69.687 1.00 86.50 171 PRO A C 1
ATOM 1256 O O . PRO A 1 171 ? -49.410 -15.254 69.741 1.00 86.50 171 PRO A O 1
ATOM 1259 N N . ILE A 1 172 ? -48.499 -13.460 70.723 1.00 88.94 172 ILE A N 1
ATOM 1260 C CA . ILE A 1 172 ? -48.180 -14.147 71.974 1.00 88.94 172 ILE A CA 1
ATOM 1261 C C . ILE A 1 172 ? -49.410 -14.114 72.885 1.00 88.94 172 ILE A C 1
ATOM 1263 O O . ILE A 1 172 ? -49.926 -13.048 73.237 1.00 88.94 172 ILE A O 1
ATOM 1267 N N . THR A 1 173 ? -49.875 -15.293 73.295 1.00 91.75 173 THR A N 1
ATOM 1268 C CA . THR A 1 173 ? -50.964 -15.426 74.266 1.00 91.75 173 THR A CA 1
ATOM 1269 C C . THR A 1 173 ? -50.514 -14.961 75.651 1.00 91.75 173 THR A C 1
ATOM 1271 O O . THR A 1 173 ? -49.507 -15.434 76.181 1.00 91.75 173 THR A O 1
ATOM 1274 N N . ILE A 1 174 ? -51.298 -14.077 76.265 1.00 91.88 174 ILE A N 1
ATOM 1275 C CA . ILE A 1 174 ? -51.158 -13.702 77.673 1.00 91.88 174 ILE A CA 1
ATOM 1276 C C . ILE A 1 174 ? -52.063 -14.633 78.503 1.00 91.88 174 ILE A C 1
ATOM 1278 O O . ILE A 1 174 ? -53.277 -14.640 78.278 1.00 91.88 174 ILE A O 1
ATOM 1282 N N . PRO A 1 175 ? -51.509 -15.451 79.422 1.00 90.00 175 PRO A N 1
ATOM 1283 C CA . PRO A 1 175 ? -52.302 -16.318 80.289 1.00 90.00 175 PRO A CA 1
ATOM 1284 C C . PRO A 1 175 ? -53.000 -15.518 81.400 1.00 90.00 175 PRO A C 1
ATOM 1286 O O . PRO A 1 175 ? -52.650 -14.370 81.674 1.00 90.00 175 PRO A O 1
ATOM 1289 N N . ASP A 1 176 ? -53.976 -16.142 82.066 1.00 89.31 176 ASP A N 1
ATOM 1290 C CA . ASP A 1 176 ? -54.712 -15.505 83.164 1.00 89.31 176 ASP A CA 1
ATOM 1291 C C . ASP A 1 176 ? -53.767 -15.016 84.282 1.00 89.31 176 ASP A C 1
ATOM 1293 O O . ASP A 1 176 ? -52.830 -15.717 84.675 1.00 89.31 176 ASP A O 1
ATOM 1297 N N . LYS A 1 177 ? -54.025 -13.803 84.789 1.00 88.25 177 LYS A N 1
ATOM 1298 C CA . LYS A 1 177 ? -53.252 -13.108 85.844 1.00 88.25 177 LYS A CA 1
ATOM 1299 C C . LYS A 1 177 ? -51.761 -12.896 85.548 1.00 88.25 177 LYS A C 1
ATOM 1301 O O . LYS A 1 177 ? -50.968 -12.724 86.475 1.00 88.25 177 LYS A O 1
ATOM 1306 N N . ALA A 1 178 ? -51.364 -12.878 84.280 1.00 89.81 178 ALA A N 1
ATOM 1307 C CA . ALA A 1 178 ? -50.011 -12.501 83.896 1.00 89.81 178 ALA A CA 1
ATOM 1308 C C . ALA A 1 178 ? -49.697 -11.028 84.234 1.00 89.81 178 ALA A C 1
ATOM 1310 O O . ALA A 1 178 ? -50.511 -10.131 84.015 1.00 89.81 178 ALA A O 1
ATOM 1311 N N . ASP A 1 179 ? -48.487 -10.764 84.735 1.00 92.12 179 ASP A N 1
ATOM 1312 C CA . ASP A 1 179 ? -48.004 -9.402 84.985 1.00 92.12 179 ASP A CA 1
ATOM 1313 C C . ASP A 1 179 ? -47.554 -8.744 83.672 1.00 92.12 179 ASP A C 1
ATOM 1315 O O . ASP A 1 179 ? -46.501 -9.079 83.119 1.00 92.12 179 ASP A O 1
ATOM 1319 N N . LEU A 1 180 ? -48.333 -7.772 83.188 1.00 91.69 180 LEU A N 1
ATOM 1320 C CA . LEU A 1 180 ? -48.052 -7.037 81.950 1.00 91.69 180 LEU A CA 1
ATOM 1321 C C . LEU A 1 180 ? -46.692 -6.316 81.970 1.00 91.69 180 LEU A C 1
ATOM 1323 O O . LEU A 1 180 ? -46.108 -6.099 80.911 1.00 91.69 180 LEU A O 1
ATOM 1327 N N . ASN A 1 181 ? -46.128 -6.009 83.145 1.00 92.62 181 ASN A N 1
ATOM 1328 C CA . ASN A 1 181 ? -44.808 -5.378 83.249 1.00 92.62 181 ASN A CA 1
ATOM 1329 C C . ASN A 1 181 ? -43.649 -6.298 82.821 1.00 92.62 181 ASN A C 1
ATOM 1331 O O . ASN A 1 181 ? -42.519 -5.815 82.652 1.00 92.62 181 ASN A O 1
ATOM 1335 N N . THR A 1 182 ? -43.905 -7.604 82.667 1.00 93.00 182 THR A N 1
ATOM 1336 C CA . THR A 1 182 ? -42.920 -8.610 82.230 1.00 93.00 182 THR A CA 1
ATOM 1337 C C . THR A 1 182 ? -42.816 -8.736 80.704 1.00 93.00 182 THR A C 1
ATOM 1339 O O . THR A 1 182 ? -41.788 -9.189 80.199 1.00 93.00 182 THR A O 1
ATOM 1342 N N . TYR A 1 183 ? -43.808 -8.247 79.953 1.00 89.94 183 TYR A N 1
ATOM 1343 C CA . TYR A 1 183 ? -43.861 -8.305 78.487 1.00 89.94 183 TYR A CA 1
ATOM 1344 C C . TYR A 1 183 ? -43.253 -7.047 77.856 1.00 89.94 183 TYR A C 1
ATOM 1346 O O . TYR A 1 183 ? -43.951 -6.128 77.438 1.00 89.94 183 TYR A O 1
ATOM 1354 N N . ARG A 1 184 ? -41.917 -6.986 77.818 1.00 89.00 184 ARG A N 1
ATOM 1355 C CA . ARG A 1 184 ? -41.161 -5.800 77.357 1.00 89.00 184 ARG A CA 1
ATOM 1356 C C . ARG A 1 184 ? -40.673 -5.870 75.911 1.00 89.00 184 ARG A C 1
ATOM 1358 O O . ARG A 1 184 ? -40.097 -4.904 75.416 1.00 89.00 184 ARG A O 1
ATOM 1365 N N . THR A 1 185 ? -40.884 -6.998 75.242 1.00 87.62 185 THR A N 1
ATOM 1366 C CA . THR A 1 185 ? -40.533 -7.172 73.829 1.00 87.62 185 THR A CA 1
ATOM 1367 C C . THR A 1 185 ? -41.672 -6.648 72.961 1.00 87.62 185 THR A C 1
ATOM 1369 O O . THR A 1 185 ? -42.833 -6.954 73.225 1.00 87.62 185 THR A O 1
ATOM 1372 N N . GLY A 1 186 ? -41.363 -5.860 71.929 1.00 83.81 186 GLY A N 1
ATOM 1373 C CA . GLY A 1 186 ? -42.374 -5.409 70.969 1.00 83.81 186 GLY A CA 1
ATOM 1374 C C . GLY A 1 186 ? -43.019 -6.600 70.258 1.00 83.81 186 GLY A C 1
ATOM 1375 O O . GLY A 1 186 ? -42.315 -7.498 69.810 1.00 83.81 186 GLY A O 1
ATOM 1376 N N . GLY A 1 187 ? -44.347 -6.617 70.174 1.00 86.88 187 GLY A N 1
ATOM 1377 C CA . GLY A 1 187 ? -45.093 -7.721 69.578 1.00 86.88 187 GLY A CA 1
ATOM 1378 C C . GLY A 1 187 ? -46.598 -7.522 69.695 1.00 86.88 187 GLY A C 1
ATOM 1379 O O . GLY A 1 187 ? -47.065 -6.573 70.330 1.00 86.88 187 GLY A O 1
ATOM 1380 N N . ILE A 1 188 ? -47.3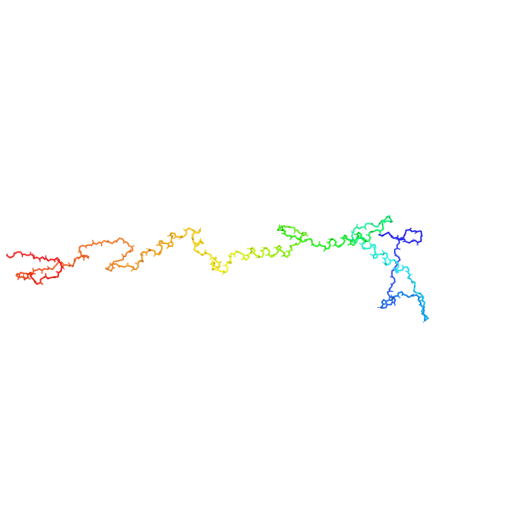53 -8.421 69.068 1.00 87.62 188 ILE A N 1
ATOM 1381 C CA . ILE A 1 188 ? -48.805 -8.483 69.221 1.00 87.62 188 ILE A CA 1
ATOM 1382 C C . ILE A 1 188 ? -49.098 -9.443 70.369 1.00 87.62 188 ILE A C 1
ATOM 1384 O O . ILE A 1 188 ? -48.715 -10.609 70.324 1.00 87.62 188 ILE A O 1
ATOM 1388 N N . TYR A 1 189 ? -49.788 -8.951 71.391 1.00 89.69 189 TYR A N 1
ATOM 1389 C CA . TYR A 1 189 ? -50.206 -9.750 72.534 1.00 89.69 189 TYR A CA 1
ATOM 1390 C C . TYR A 1 189 ? -51.725 -9.781 72.619 1.00 89.69 189 TYR A C 1
ATOM 1392 O O . TYR A 1 189 ? -52.379 -8.767 72.366 1.00 89.69 189 TYR A O 1
ATOM 1400 N N . TYR A 1 190 ? -52.291 -10.926 72.992 1.00 90.12 190 TYR A N 1
ATOM 1401 C CA . TYR A 1 190 ? -53.737 -11.054 73.165 1.00 90.12 190 TYR A CA 1
ATOM 1402 C C . TYR A 1 190 ? -54.092 -11.974 74.334 1.00 90.12 190 TYR A C 1
ATOM 1404 O O . TYR A 1 190 ? -53.373 -12.927 74.636 1.00 90.12 190 TYR A O 1
ATOM 1412 N N . GLN A 1 191 ? -55.226 -11.696 74.977 1.00 91.56 191 GLN A N 1
ATOM 1413 C CA . GLN A 1 191 ? -55.806 -12.543 76.017 1.00 91.56 191 GLN A CA 1
ATOM 1414 C C . GLN A 1 191 ? -57.108 -13.162 75.470 1.00 91.56 191 GLN A C 1
ATOM 1416 O O . GLN A 1 191 ? -58.031 -12.415 75.145 1.00 91.56 191 GLN A O 1
ATOM 1421 N N . PRO A 1 192 ? -57.201 -14.499 75.318 1.00 87.88 192 PRO A N 1
ATOM 1422 C CA . PRO A 1 192 ? -58.305 -15.161 74.610 1.00 87.88 192 PRO A CA 1
ATOM 1423 C C . PRO A 1 192 ? -59.640 -15.141 75.366 1.00 87.88 192 PRO A C 1
ATOM 1425 O O . PRO A 1 192 ? -60.686 -15.374 74.766 1.00 87.88 192 PRO A O 1
ATOM 1428 N N . SER A 1 193 ? -59.618 -14.872 76.671 1.00 81.56 193 SER A N 1
ATOM 1429 C CA . SER A 1 193 ? -60.808 -14.785 77.515 1.00 81.56 193 SER A CA 1
ATOM 1430 C C . SER A 1 193 ? -60.638 -13.699 78.572 1.00 81.56 193 SER A C 1
ATOM 1432 O O . SER A 1 193 ? -59.577 -13.580 79.1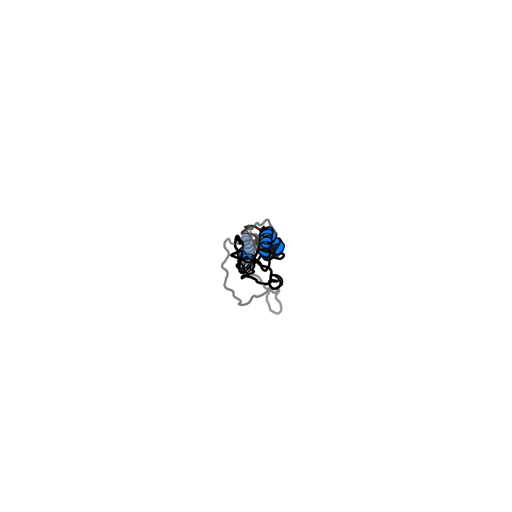86 1.00 81.56 193 SER A O 1
ATOM 1434 N N . SER A 1 194 ? -61.689 -12.926 78.822 1.00 73.12 194 SER A N 1
ATOM 1435 C CA . SER A 1 194 ? -61.828 -12.132 80.045 1.00 73.12 194 SER A CA 1
ATOM 1436 C C . SER A 1 194 ? -62.301 -13.047 81.174 1.00 73.12 194 SER A C 1
ATOM 1438 O O . SER A 1 194 ? -63.308 -13.736 81.000 1.00 73.12 194 SER A O 1
ATOM 1440 N N . ALA A 1 195 ? -61.552 -13.076 82.278 1.00 61.66 195 ALA A N 1
ATOM 1441 C CA . ALA A 1 195 ? -61.987 -13.681 83.535 1.00 61.66 195 ALA A CA 1
ATOM 1442 C C . ALA A 1 195 ? -63.043 -12.804 84.221 1.00 61.66 195 ALA A C 1
ATOM 1444 O O . ALA A 1 195 ? -62.934 -11.560 84.097 1.00 61.66 195 ALA A O 1
#

InterPro domains:
  IPR005068 Bacteriophage lambda, Tail fiber protein, repeat-2 [PF03406] (80-115)